Protein AF-A0A482UZI8-F1 (afdb_monomer_lite)

Sequence (312 aa):
MDKLRGTAYSQKIRKISERESELQQIQQEMKDTQDILAKAESELVTLRKQTASAHDSNSSKLKDFERSVESAQHSLQHMKAAYQAVKLERDTIVAEIRSLERERGLVKEQEAIARGGLEKLRREAEGYGEKLAALKATYEEVCVCASIIYHIPYTIHHIPYIIHHIPYTIHHTIQVHAEYMAKQAEYMRKQKEIVSIEQNMERYLKDAQALSLEIRKLNHSLKALEKDMADSQSNLMKMMRSYTWIEREKEFFGVKDTDYDFSSKDIPSAQKRLKDLKTEQDRLTRKINKKVMGELCLGLHIYIHILKPSHI

Structure (mmCIF, N/CA/C/O backbone):
data_AF-A0A482UZI8-F1
#
_entry.id   AF-A0A482UZI8-F1
#
loop_
_atom_site.group_PDB
_atom_site.id
_atom_site.type_symbol
_atom_site.label_atom_id
_atom_site.label_alt_id
_atom_site.label_comp_id
_atom_site.label_asym_id
_atom_site.label_entity_id
_atom_site.label_seq_id
_atom_site.pdbx_PDB_ins_code
_atom_site.Cartn_x
_atom_site.Cartn_y
_atom_site.Cartn_z
_atom_site.occupancy
_atom_site.B_iso_or_equiv
_atom_site.auth_seq_id
_atom_site.auth_comp_id
_atom_site.auth_asym_id
_atom_site.auth_atom_id
_atom_site.pdbx_PDB_model_num
ATOM 1 N N . MET A 1 1 ? -48.464 -8.028 105.461 1.00 48.41 1 MET A N 1
ATOM 2 C CA . MET A 1 1 ? -48.454 -9.062 104.399 1.00 48.41 1 MET A CA 1
ATOM 3 C C . MET A 1 1 ? -47.293 -10.038 104.626 1.00 48.41 1 MET A C 1
ATOM 5 O O . MET A 1 1 ? -46.484 -10.231 103.734 1.00 48.41 1 MET A O 1
ATOM 9 N N . ASP A 1 2 ? -47.180 -10.635 105.824 1.00 51.38 2 ASP A N 1
ATOM 10 C CA . ASP A 1 2 ? -45.938 -11.331 106.237 1.00 51.38 2 ASP A CA 1
ATOM 11 C C . ASP A 1 2 ? -46.164 -12.710 106.900 1.00 51.38 2 ASP A C 1
ATOM 13 O O . ASP A 1 2 ? -45.230 -13.347 107.367 1.00 51.38 2 ASP A O 1
ATOM 17 N N . LYS A 1 3 ? -47.407 -13.225 106.916 1.00 52.44 3 LYS A N 1
ATOM 18 C CA . LYS A 1 3 ? -47.758 -14.524 107.542 1.00 52.44 3 LYS A CA 1
ATOM 19 C C . LYS A 1 3 ? -47.788 -15.729 106.583 1.00 52.44 3 LYS A C 1
ATOM 21 O O . LYS A 1 3 ? -48.223 -16.803 106.974 1.00 52.44 3 LYS A O 1
ATOM 26 N N . LEU A 1 4 ? -47.348 -15.576 105.330 1.00 55.41 4 LEU A N 1
ATOM 27 C CA . LEU A 1 4 ? -47.431 -16.629 104.297 1.00 55.41 4 LEU A CA 1
ATOM 28 C C . LEU A 1 4 ? -46.080 -17.014 103.672 1.00 55.41 4 LEU A C 1
ATOM 30 O O . LEU A 1 4 ? -46.045 -17.881 102.794 1.00 55.41 4 LEU A O 1
ATOM 34 N N . ARG A 1 5 ? -44.971 -16.411 104.125 1.00 53.12 5 ARG A N 1
ATOM 35 C CA . ARG A 1 5 ? -43.614 -16.757 103.674 1.00 53.12 5 ARG A CA 1
ATOM 36 C C . ARG A 1 5 ? -43.273 -18.187 104.112 1.00 53.12 5 ARG A C 1
ATOM 38 O O . ARG A 1 5 ? -43.001 -18.419 105.281 1.00 53.12 5 ARG A O 1
ATOM 45 N N . GLY A 1 6 ? -43.300 -19.132 103.167 1.00 61.44 6 GLY A N 1
ATOM 46 C CA . GLY A 1 6 ? -42.857 -20.521 103.372 1.00 61.44 6 GLY A CA 1
ATOM 47 C C . GLY A 1 6 ? -43.916 -21.606 103.138 1.00 61.44 6 GLY A C 1
ATOM 48 O O . GLY A 1 6 ? -43.603 -22.786 103.253 1.00 61.44 6 GLY A O 1
ATOM 49 N N . THR A 1 7 ? -45.154 -21.247 102.784 1.00 74.25 7 THR A N 1
ATOM 50 C CA . THR A 1 7 ? -46.224 -22.227 102.509 1.00 74.25 7 THR A CA 1
ATOM 51 C C . THR A 1 7 ? -46.120 -22.814 101.093 1.00 74.25 7 THR A C 1
ATOM 53 O O . THR A 1 7 ? -45.660 -22.148 100.163 1.00 74.25 7 THR A O 1
ATOM 56 N N . ALA A 1 8 ? -46.602 -24.047 100.882 1.00 74.94 8 ALA A N 1
ATOM 57 C CA . ALA A 1 8 ? -46.635 -24.690 99.556 1.00 74.94 8 ALA A CA 1
ATOM 58 C C . ALA A 1 8 ? -47.370 -23.842 98.493 1.00 74.94 8 ALA A C 1
ATOM 60 O O . ALA A 1 8 ? -47.051 -23.894 97.306 1.00 74.94 8 ALA A O 1
ATOM 61 N N . TYR A 1 9 ? -48.327 -23.019 98.930 1.00 76.44 9 TYR A N 1
ATOM 62 C CA . TYR A 1 9 ? -49.041 -22.061 98.090 1.00 76.44 9 TYR A CA 1
ATOM 63 C C . TYR A 1 9 ? -48.164 -20.864 97.682 1.00 76.44 9 TYR A C 1
ATOM 65 O O . TYR A 1 9 ? -48.122 -20.519 96.503 1.00 76.44 9 TYR A O 1
ATOM 73 N N . SER A 1 10 ? -47.381 -20.283 98.604 1.00 75.00 10 SER A N 1
ATOM 74 C CA . SER A 1 10 ? -46.459 -19.186 98.262 1.00 75.00 10 SER A CA 1
ATOM 75 C C . SER A 1 10 ? -45.342 -19.641 97.316 1.00 75.00 10 SER A C 1
ATOM 77 O O . SER A 1 10 ? -44.909 -18.870 96.465 1.00 75.00 10 SER A O 1
ATOM 79 N N . GLN A 1 11 ? -44.885 -20.895 97.427 1.00 81.50 11 GLN A N 1
ATOM 80 C CA . GLN A 1 11 ? -43.928 -21.485 96.482 1.00 81.50 11 GLN A CA 1
ATOM 81 C C . GLN A 1 11 ? -44.530 -21.683 95.083 1.00 81.50 11 GLN A C 1
ATOM 83 O O . GLN A 1 11 ? -43.847 -21.431 94.093 1.00 81.50 11 GLN A O 1
ATOM 88 N N . LYS A 1 12 ? -45.802 -22.098 94.982 1.00 85.19 12 LYS A N 1
ATOM 89 C CA . LYS A 1 12 ? -46.510 -22.189 93.693 1.00 85.19 12 LYS A CA 1
ATOM 90 C C . LYS A 1 12 ? -46.681 -20.819 93.040 1.00 85.19 12 LYS A C 1
ATOM 92 O O . LYS A 1 12 ? -46.396 -20.704 91.858 1.00 85.19 12 LYS A O 1
ATOM 97 N N . ILE A 1 13 ? -47.062 -19.789 93.799 1.00 85.00 13 ILE A N 1
ATOM 98 C CA . ILE A 1 13 ? -47.156 -18.409 93.288 1.00 85.00 13 ILE A CA 1
ATOM 99 C C . ILE A 1 13 ? -45.803 -17.925 92.763 1.00 85.00 13 ILE A C 1
ATOM 101 O O . ILE A 1 13 ? -45.742 -17.343 91.687 1.00 85.00 13 ILE A O 1
ATOM 105 N N . ARG A 1 14 ? -44.709 -18.206 93.482 1.00 84.75 14 ARG A N 1
ATOM 106 C CA . ARG A 1 14 ? -43.360 -17.829 93.039 1.00 84.75 14 ARG A CA 1
ATOM 107 C C . ARG A 1 14 ? -42.977 -18.515 91.725 1.00 84.75 14 ARG A C 1
ATOM 109 O O . ARG A 1 14 ? -42.526 -17.840 90.814 1.00 84.75 14 ARG A O 1
ATOM 116 N N . LYS A 1 15 ? -43.252 -19.820 91.602 1.00 88.75 15 LYS A N 1
ATOM 117 C CA . LYS A 1 15 ? -43.044 -20.575 90.355 1.00 88.75 15 LYS A CA 1
ATOM 118 C C . LYS A 1 15 ? -43.920 -20.072 89.207 1.00 88.75 15 LYS A C 1
ATOM 120 O O . LYS A 1 15 ? -43.458 -20.050 88.077 1.00 88.75 15 LYS A O 1
ATOM 125 N N . ILE A 1 16 ? -45.171 -19.694 89.476 1.00 87.31 16 ILE A N 1
ATOM 126 C CA . ILE A 1 16 ? -46.065 -19.107 88.465 1.00 87.31 16 ILE A CA 1
ATOM 127 C C . ILE A 1 16 ? -45.503 -17.763 87.998 1.00 87.31 16 ILE A C 1
ATOM 129 O O . ILE A 1 16 ? -45.357 -17.570 86.802 1.00 87.31 16 ILE A O 1
ATOM 133 N N . SER A 1 17 ? -45.091 -16.894 88.922 1.00 88.00 17 SER A N 1
ATOM 134 C CA . SER A 1 17 ? -44.483 -15.600 88.595 1.00 88.00 17 SER A CA 1
ATOM 135 C C . SER A 1 17 ? -43.164 -15.736 87.821 1.00 88.00 17 SER A C 1
ATOM 137 O O . SER A 1 17 ? -42.938 -14.991 86.872 1.00 88.00 17 SER A O 1
ATOM 139 N N . GLU A 1 18 ? -42.310 -16.703 88.174 1.00 91.12 18 GLU A N 1
ATOM 140 C CA . GLU A 1 18 ? -41.094 -17.029 87.411 1.00 91.12 18 GLU A CA 1
ATOM 141 C C . GLU A 1 18 ? -41.446 -17.487 85.988 1.00 91.12 18 GLU A C 1
ATOM 143 O O . GLU A 1 18 ? -40.883 -16.982 85.020 1.00 91.12 18 GLU A O 1
ATOM 148 N N . ARG A 1 19 ? -42.438 -18.375 85.841 1.00 91.06 19 ARG A N 1
ATOM 149 C CA . ARG A 1 19 ? -42.909 -18.854 84.532 1.00 91.06 19 ARG A CA 1
ATOM 150 C C . ARG A 1 19 ? -43.574 -17.770 83.693 1.00 91.06 19 ARG A C 1
ATOM 152 O O . ARG A 1 19 ? -43.413 -17.783 82.480 1.00 91.06 19 ARG A O 1
ATOM 159 N N . GLU A 1 20 ? -44.302 -16.843 84.307 1.00 90.44 20 GLU A N 1
ATOM 160 C CA . GLU A 1 20 ? -44.877 -15.672 83.636 1.00 90.44 20 GLU A CA 1
ATOM 161 C C . GLU A 1 20 ? -43.779 -14.731 83.131 1.00 90.44 20 GLU A C 1
ATOM 163 O O . GLU A 1 20 ? -43.859 -14.259 81.999 1.00 90.44 20 GLU A O 1
ATOM 168 N N . SER A 1 21 ? -42.724 -14.520 83.924 1.00 90.75 21 SER A N 1
ATOM 169 C CA . SER A 1 21 ? -41.551 -13.749 83.501 1.00 90.75 21 SER A CA 1
ATOM 170 C C . SER A 1 21 ? -40.808 -14.428 82.345 1.00 90.75 21 SER A C 1
ATOM 172 O O . SER A 1 21 ? -40.434 -13.754 81.388 1.00 90.75 21 SER A O 1
ATOM 174 N N . GLU A 1 22 ? -40.622 -15.752 82.398 1.00 94.38 22 GLU A N 1
ATOM 175 C CA . GLU A 1 22 ? -40.044 -16.536 81.293 1.00 94.38 22 GLU A CA 1
ATOM 176 C C . GLU A 1 22 ? -40.905 -16.429 80.022 1.00 94.38 22 GLU A C 1
ATOM 178 O O . GLU A 1 22 ? -40.382 -16.213 78.932 1.00 94.38 22 GLU A O 1
ATOM 183 N N . LEU A 1 23 ? -42.232 -16.532 80.151 1.00 90.69 23 LEU A N 1
ATOM 184 C CA . LEU A 1 23 ? -43.172 -16.395 79.034 1.00 90.69 23 LEU A CA 1
ATOM 185 C C . LEU A 1 23 ? -43.103 -15.009 78.391 1.00 90.69 23 LEU A C 1
ATOM 187 O O . LEU A 1 23 ? -43.100 -14.914 77.166 1.00 90.69 23 LEU A O 1
ATOM 191 N N . GLN A 1 24 ? -43.023 -13.947 79.195 1.00 92.25 24 GLN A N 1
ATOM 192 C CA . GLN A 1 24 ? -42.862 -12.581 78.692 1.00 92.25 24 GLN A CA 1
ATOM 193 C C . GLN A 1 24 ? -41.539 -12.403 77.947 1.00 92.25 24 GLN A C 1
ATOM 195 O O . GLN A 1 24 ? -41.515 -11.781 76.886 1.00 92.25 24 GLN A O 1
ATOM 200 N N . GLN A 1 25 ? -40.455 -12.982 78.463 1.00 93.88 25 GLN A N 1
ATOM 201 C CA . GLN A 1 25 ? -39.156 -12.935 77.802 1.00 93.88 25 GLN A CA 1
ATOM 202 C C . GLN A 1 25 ? -39.187 -13.661 76.450 1.00 93.88 25 GLN A C 1
ATOM 204 O O . GLN A 1 25 ? -38.790 -13.086 75.440 1.00 93.88 25 GLN A O 1
ATOM 209 N N . ILE A 1 26 ? -39.754 -14.870 76.401 1.00 93.06 26 ILE A N 1
ATOM 210 C CA . ILE A 1 26 ? -39.919 -15.635 75.155 1.00 93.06 26 ILE A CA 1
ATOM 211 C C . ILE A 1 26 ? -40.817 -14.887 74.158 1.00 93.06 26 ILE A C 1
ATOM 213 O O . ILE A 1 26 ? -40.549 -14.888 72.958 1.00 93.06 26 ILE A O 1
ATOM 217 N N . GLN A 1 27 ? -41.883 -14.229 74.623 1.00 93.25 27 GLN A N 1
ATOM 218 C CA . GLN A 1 27 ? -42.748 -13.417 73.761 1.00 93.25 27 GLN A CA 1
ATOM 219 C C . GLN A 1 27 ? -42.015 -12.209 73.174 1.00 93.25 27 GLN A C 1
ATOM 221 O O . GLN A 1 27 ? -42.219 -11.893 72.001 1.00 93.25 27 GLN A O 1
ATOM 226 N N . GLN A 1 28 ? -41.159 -11.554 73.960 1.00 92.75 28 GLN A N 1
ATOM 227 C CA . GLN A 1 28 ? -40.344 -10.446 73.476 1.00 92.75 28 GLN A CA 1
ATOM 228 C C . GLN A 1 28 ? -39.311 -10.927 72.449 1.00 92.75 28 GLN A C 1
ATOM 230 O O . GLN A 1 28 ? -39.234 -10.364 71.362 1.00 92.75 28 GLN A O 1
ATOM 235 N N . GLU A 1 29 ? -38.602 -12.022 72.731 1.00 94.25 29 GLU A N 1
ATOM 236 C CA . GLU A 1 29 ? -37.641 -12.631 71.799 1.00 94.25 29 GLU A CA 1
ATOM 237 C C . GLU A 1 29 ? -38.313 -13.087 70.489 1.00 94.25 29 GLU A C 1
ATOM 239 O O . GLU A 1 29 ? -37.773 -12.902 69.396 1.00 94.25 29 GLU A O 1
ATOM 244 N N . MET A 1 30 ? -39.529 -13.639 70.561 1.00 92.94 30 MET A N 1
ATOM 245 C CA . MET A 1 30 ? -40.319 -14.006 69.380 1.00 92.94 30 MET A CA 1
ATOM 246 C C . MET A 1 30 ? -40.699 -12.780 68.537 1.00 92.94 30 MET A C 1
ATOM 248 O O . MET A 1 30 ? -40.687 -12.844 67.308 1.00 92.94 30 MET A O 1
ATOM 252 N N . LYS A 1 31 ? -41.025 -11.655 69.180 1.00 95.25 31 LYS A N 1
ATOM 253 C CA . LYS A 1 31 ? -41.334 -10.407 68.479 1.00 95.25 31 LYS A CA 1
ATOM 254 C C . LYS A 1 31 ? -40.089 -9.827 67.806 1.00 95.25 31 LYS A C 1
ATOM 256 O O . LYS A 1 31 ? -40.134 -9.508 66.622 1.00 95.25 31 LYS A O 1
ATOM 261 N N . ASP A 1 32 ? -38.970 -9.779 68.524 1.00 93.94 32 ASP A N 1
ATOM 262 C CA . ASP A 1 32 ? -37.701 -9.274 67.995 1.00 93.94 32 ASP A CA 1
ATOM 263 C C . ASP A 1 32 ? -37.229 -10.120 66.797 1.00 93.94 32 ASP A C 1
ATOM 265 O O . ASP A 1 32 ? -36.776 -9.590 65.782 1.00 93.94 32 ASP A O 1
ATOM 269 N N . THR A 1 33 ? -37.393 -11.446 66.864 1.00 92.81 33 THR A N 1
ATOM 270 C CA . THR A 1 33 ? -37.073 -12.349 65.744 1.00 92.81 33 THR A CA 1
ATOM 271 C C . THR A 1 33 ? -38.019 -12.192 64.552 1.00 92.81 33 THR A C 1
ATOM 273 O O . THR A 1 33 ? -37.549 -12.250 63.415 1.00 92.81 33 THR A O 1
ATOM 276 N N . GLN A 1 34 ? -39.315 -11.941 64.767 1.00 95.38 34 GLN A N 1
ATOM 277 C CA . GLN A 1 34 ? -40.255 -11.609 63.686 1.00 95.38 34 GLN A CA 1
ATOM 278 C C . GLN A 1 34 ? -39.899 -10.292 62.992 1.00 95.38 34 GLN A C 1
ATOM 280 O O . GLN A 1 34 ? -39.916 -10.232 61.762 1.00 95.38 34 GLN A O 1
ATOM 285 N N . ASP A 1 35 ? -39.526 -9.264 63.755 1.00 94.12 35 ASP A N 1
ATOM 286 C CA . ASP A 1 35 ? -39.121 -7.969 63.203 1.00 94.12 35 ASP A CA 1
ATOM 287 C C . ASP A 1 35 ? -37.830 -8.099 62.370 1.00 94.12 35 ASP A C 1
ATOM 289 O O . ASP A 1 35 ? -37.721 -7.532 61.276 1.00 94.12 35 ASP A O 1
ATOM 293 N N . ILE A 1 36 ? -36.867 -8.910 62.830 1.00 95.19 36 ILE A N 1
ATOM 294 C CA . ILE A 1 36 ? -35.653 -9.240 62.065 1.00 95.19 36 ILE A CA 1
ATOM 295 C C . ILE A 1 36 ? -36.000 -10.005 60.781 1.00 95.19 36 ILE A C 1
ATOM 297 O O . ILE A 1 36 ? -35.464 -9.678 59.719 1.00 95.19 36 ILE A O 1
ATOM 301 N N . LEU A 1 37 ? -36.893 -10.998 60.854 1.00 93.88 37 LEU A N 1
ATOM 302 C CA . LEU A 1 37 ? -37.316 -11.783 59.692 1.00 93.88 37 LEU A CA 1
ATOM 303 C C . LEU A 1 37 ? -37.978 -10.889 58.636 1.00 93.88 37 LEU A C 1
ATOM 305 O O . LEU A 1 37 ? -37.585 -10.930 57.473 1.00 93.88 37 LEU A O 1
ATOM 309 N N . ALA A 1 38 ? -38.910 -10.024 59.043 1.00 95.25 38 ALA A N 1
ATOM 310 C CA . ALA A 1 38 ? -39.589 -9.090 58.147 1.00 95.25 38 ALA A CA 1
ATOM 311 C C . ALA A 1 38 ? -38.599 -8.131 57.465 1.00 95.25 38 ALA A C 1
ATOM 313 O O . ALA A 1 38 ? -38.707 -7.843 56.267 1.00 95.25 38 ALA A O 1
ATOM 314 N N . LYS A 1 39 ? -37.585 -7.667 58.206 1.00 95.69 39 LYS A N 1
ATOM 315 C CA . LYS A 1 39 ? -36.518 -6.838 57.644 1.00 95.69 39 LYS A CA 1
ATOM 316 C C . LYS A 1 39 ? -35.697 -7.611 56.607 1.00 95.69 39 LYS A C 1
ATOM 318 O O . LYS A 1 39 ? -35.520 -7.112 55.495 1.00 95.69 39 LYS A O 1
ATOM 323 N N . ALA A 1 40 ? -35.274 -8.833 56.925 1.00 94.81 40 ALA A N 1
ATOM 324 C CA . ALA A 1 40 ? -34.531 -9.696 56.007 1.00 94.81 40 ALA A CA 1
ATOM 325 C C . ALA A 1 40 ? -35.332 -10.034 54.735 1.00 94.81 40 ALA A C 1
ATOM 327 O O . ALA A 1 40 ? -34.785 -10.018 53.633 1.00 94.81 40 ALA A O 1
ATOM 328 N N . GLU A 1 41 ? -36.639 -10.277 54.853 1.00 95.25 41 GLU A N 1
ATOM 329 C CA . GLU A 1 41 ? -37.530 -10.496 53.708 1.00 95.25 41 GLU A CA 1
ATOM 330 C C . GLU A 1 41 ? -37.607 -9.261 52.803 1.00 95.25 41 GLU A C 1
ATOM 332 O O . GLU A 1 41 ? -37.506 -9.377 51.578 1.00 95.25 41 GLU A O 1
ATOM 337 N N . SER A 1 42 ? -37.712 -8.065 53.388 1.00 93.88 42 SER A N 1
ATOM 338 C CA . SER A 1 42 ? -37.708 -6.816 52.620 1.00 93.88 42 SER A CA 1
ATOM 339 C C . SER A 1 42 ? -36.384 -6.593 51.871 1.00 93.88 42 SER A C 1
ATOM 341 O O . SER A 1 42 ? -36.382 -6.203 50.698 1.00 93.88 42 SER A O 1
ATOM 343 N N . GLU A 1 43 ? -35.252 -6.916 52.501 1.00 96.62 43 GLU A N 1
ATOM 344 C CA . GLU A 1 43 ? -33.921 -6.841 51.891 1.00 96.62 43 GLU A CA 1
ATOM 345 C C . GLU A 1 43 ? -33.769 -7.866 50.756 1.00 96.62 43 GLU A C 1
ATOM 347 O O . GLU A 1 43 ? -33.274 -7.533 49.680 1.00 96.62 43 GLU A O 1
ATOM 352 N N . LEU A 1 44 ? -34.287 -9.086 50.920 1.00 94.69 44 LEU A N 1
ATOM 353 C CA . LEU A 1 44 ? -34.299 -10.093 49.855 1.00 94.69 44 LEU A CA 1
ATOM 354 C C . LEU A 1 44 ? -35.105 -9.645 48.631 1.00 94.69 44 LEU A C 1
ATOM 356 O O . LEU A 1 44 ? -34.686 -9.884 47.496 1.00 94.69 44 LEU A O 1
ATOM 360 N N . VAL A 1 45 ? -36.247 -8.984 48.832 1.00 96.50 45 VAL A N 1
ATOM 361 C CA . VAL A 1 45 ? -37.062 -8.454 47.728 1.00 96.50 45 VAL A CA 1
ATOM 362 C C . VAL A 1 45 ? -36.313 -7.358 46.971 1.00 96.50 45 VAL A C 1
ATOM 364 O O . VAL A 1 45 ? -36.302 -7.363 45.735 1.00 96.50 45 VAL A O 1
ATOM 367 N N . THR A 1 46 ? -35.652 -6.437 47.678 1.00 94.81 46 THR A N 1
ATOM 368 C CA . THR A 1 46 ? -34.887 -5.365 47.021 1.00 94.81 46 THR A CA 1
ATOM 369 C C . THR A 1 46 ? -33.681 -5.918 46.266 1.00 94.81 46 THR A C 1
ATOM 371 O O . THR A 1 46 ? -33.491 -5.568 45.098 1.00 94.81 46 THR A O 1
ATOM 374 N N . LEU A 1 47 ? -32.937 -6.855 46.863 1.00 95.00 47 LEU A N 1
ATOM 375 C CA . LEU A 1 47 ? -31.810 -7.530 46.218 1.00 95.00 47 LEU A CA 1
ATOM 376 C C . LEU A 1 47 ? -32.239 -8.305 44.970 1.00 95.00 47 LEU A C 1
ATOM 378 O O . LEU A 1 47 ? -31.569 -8.203 43.941 1.00 95.00 47 LEU A O 1
ATOM 382 N N . ARG A 1 48 ? -33.372 -9.022 45.012 1.00 95.69 48 ARG A N 1
ATOM 383 C CA . ARG A 1 48 ? -33.939 -9.718 43.838 1.00 95.69 48 ARG A CA 1
ATOM 384 C C . ARG A 1 48 ? -34.273 -8.757 42.705 1.00 95.69 48 ARG A C 1
ATOM 386 O O . ARG A 1 48 ? -33.963 -9.031 41.549 1.00 95.69 48 ARG A O 1
ATOM 393 N N . LYS A 1 49 ? -34.879 -7.611 43.023 1.00 95.19 49 LYS A N 1
ATOM 394 C CA . LYS A 1 49 ? -35.203 -6.593 42.017 1.00 95.19 49 LYS A CA 1
ATOM 395 C C . LYS A 1 49 ? -33.937 -6.003 41.392 1.00 95.19 49 LYS A C 1
ATOM 397 O O . LYS A 1 49 ? -33.875 -5.847 40.175 1.00 95.19 49 LYS A O 1
ATOM 402 N N . GLN A 1 50 ? -32.919 -5.723 42.207 1.00 95.12 50 GLN A N 1
ATOM 403 C CA . GLN A 1 50 ? -31.625 -5.239 41.724 1.00 95.12 50 GLN A CA 1
ATOM 404 C C . GLN A 1 50 ? -30.945 -6.264 40.809 1.00 95.12 50 GLN A C 1
ATOM 406 O O . GLN A 1 50 ? -30.523 -5.901 39.712 1.00 95.12 50 GLN A O 1
ATOM 411 N N . THR A 1 51 ? -30.906 -7.542 41.199 1.00 94.00 51 THR A N 1
ATOM 412 C CA . THR A 1 51 ? -30.313 -8.609 40.371 1.00 94.00 51 THR A CA 1
ATOM 413 C C . THR A 1 51 ? -31.056 -8.808 39.055 1.00 94.00 51 THR A C 1
ATOM 415 O O . THR A 1 51 ? -30.398 -8.924 38.026 1.00 94.00 51 THR A O 1
ATOM 418 N N . ALA A 1 52 ? -32.393 -8.774 39.052 1.00 94.94 52 ALA A N 1
ATOM 419 C CA . ALA A 1 52 ? -33.178 -8.837 37.818 1.00 94.94 52 ALA A CA 1
ATOM 420 C C . ALA A 1 52 ? -32.861 -7.657 36.885 1.00 94.94 52 ALA A C 1
ATOM 422 O O . ALA A 1 52 ? -32.518 -7.860 35.724 1.00 94.94 52 ALA A O 1
ATOM 423 N N . SER A 1 53 ? -32.857 -6.426 37.411 1.00 92.88 53 SER A N 1
ATOM 424 C CA . SER A 1 53 ? -32.541 -5.243 36.598 1.00 92.88 53 SER A CA 1
ATOM 425 C C . SER A 1 53 ? -31.105 -5.250 36.054 1.00 92.88 53 SER A C 1
ATOM 427 O O . SER A 1 53 ? -30.864 -4.851 34.914 1.00 92.88 53 SER A O 1
ATOM 429 N N . ALA A 1 54 ? -30.145 -5.745 36.843 1.00 93.94 54 ALA A N 1
ATOM 430 C CA . ALA A 1 54 ? -28.765 -5.916 36.407 1.00 93.94 54 ALA A CA 1
ATOM 431 C C . ALA A 1 54 ? -28.647 -7.003 35.329 1.00 93.94 54 ALA A C 1
ATOM 433 O O . ALA A 1 54 ? -27.881 -6.836 34.382 1.00 93.94 54 ALA A O 1
ATOM 434 N N . HIS A 1 55 ? -29.416 -8.091 35.443 1.00 95.06 55 HIS A N 1
ATOM 435 C CA . HIS A 1 55 ? -29.458 -9.151 34.440 1.00 95.06 55 HIS A CA 1
ATOM 436 C C . HIS A 1 55 ? -29.987 -8.637 33.098 1.00 95.06 55 HIS A C 1
ATOM 438 O O . HIS A 1 55 ? -29.331 -8.842 32.079 1.00 95.06 55 HIS A O 1
ATOM 444 N N . ASP A 1 56 ? -31.098 -7.897 33.101 1.00 93.69 56 ASP A N 1
ATOM 445 C CA . ASP A 1 56 ? -31.682 -7.328 31.883 1.00 93.69 56 ASP A CA 1
ATOM 446 C C . ASP A 1 56 ? -30.731 -6.323 31.218 1.00 93.69 56 ASP A C 1
ATOM 448 O O . ASP A 1 56 ? -30.503 -6.383 30.008 1.00 93.69 56 ASP A O 1
ATOM 452 N N . SER A 1 57 ? -30.101 -5.447 32.013 1.00 94.38 57 SER A N 1
ATOM 453 C CA . SER A 1 57 ? -29.108 -4.486 31.512 1.00 94.38 57 SER A CA 1
ATOM 454 C C . SER A 1 57 ? -27.870 -5.174 30.930 1.00 94.38 57 SER A C 1
ATOM 456 O O . SER A 1 57 ? -27.335 -4.739 29.911 1.00 94.38 57 SER A O 1
ATOM 458 N N . ASN A 1 58 ? -27.401 -6.254 31.552 1.00 94.19 58 ASN A N 1
ATOM 459 C CA . ASN A 1 58 ? -26.270 -7.014 31.029 1.00 94.19 58 ASN A CA 1
ATOM 460 C C . ASN A 1 58 ? -26.654 -7.800 29.770 1.00 94.19 58 ASN A C 1
ATOM 462 O O . ASN A 1 58 ? -25.854 -7.867 28.843 1.00 94.19 58 ASN A O 1
ATOM 466 N N . SER A 1 59 ? -27.873 -8.346 29.702 1.00 94.44 59 SER A N 1
ATOM 467 C CA . SER A 1 59 ? -28.385 -9.052 28.522 1.00 94.44 59 SER A CA 1
ATOM 468 C C . SER A 1 59 ? -28.489 -8.130 27.306 1.00 94.44 59 SER A C 1
ATOM 470 O O . SER A 1 59 ? -28.096 -8.521 26.207 1.00 94.44 59 SER A O 1
ATOM 472 N N . SER A 1 60 ? -28.961 -6.891 27.489 1.00 93.56 60 SER A N 1
ATOM 473 C CA . SER A 1 60 ? -29.016 -5.917 26.394 1.00 93.56 60 SER A CA 1
ATOM 474 C C . SER A 1 60 ? -27.616 -5.537 25.912 1.00 93.56 60 SER A C 1
ATOM 476 O O . SER A 1 60 ? -27.346 -5.619 24.717 1.00 93.56 60 SER A O 1
ATOM 478 N N . LYS A 1 61 ? -26.696 -5.231 26.839 1.00 96.12 61 LYS A N 1
ATOM 479 C CA . LYS A 1 61 ? -25.298 -4.917 26.505 1.00 96.12 61 LYS A CA 1
ATOM 480 C C . LYS A 1 61 ? -24.618 -6.066 25.766 1.00 96.12 61 LYS A C 1
ATOM 482 O O . LYS A 1 61 ? -23.900 -5.820 24.807 1.00 96.12 61 LYS A O 1
ATOM 487 N N . LEU A 1 62 ? -24.858 -7.312 26.183 1.00 94.00 62 LEU A N 1
ATOM 488 C CA . LEU A 1 62 ? -24.300 -8.493 25.523 1.00 94.00 62 LEU A CA 1
ATOM 489 C C . LEU A 1 62 ? -24.744 -8.572 24.057 1.00 94.00 62 LEU A C 1
ATOM 491 O O . LEU A 1 62 ? -23.905 -8.763 23.186 1.00 94.00 62 LEU A O 1
ATOM 495 N N . LYS A 1 63 ? -26.033 -8.347 23.774 1.00 96.31 63 LYS A N 1
ATOM 496 C CA . LYS A 1 63 ? -26.561 -8.349 22.399 1.00 96.31 63 LYS A CA 1
ATOM 497 C C . LYS A 1 63 ? -25.979 -7.229 21.542 1.00 96.31 63 LYS A C 1
ATOM 499 O O . LYS A 1 63 ? -25.723 -7.430 20.357 1.00 96.31 63 LYS A O 1
ATOM 504 N N . ASP A 1 64 ? -25.775 -6.050 22.122 1.00 94.50 64 ASP A N 1
ATOM 505 C CA . ASP A 1 64 ? -25.152 -4.932 21.412 1.00 94.50 64 ASP A CA 1
ATOM 506 C C . ASP A 1 64 ? -23.677 -5.231 21.099 1.00 94.50 64 ASP A C 1
ATOM 508 O O . ASP A 1 64 ? -23.223 -4.997 19.976 1.00 94.50 64 ASP A O 1
ATOM 512 N N . PHE A 1 65 ? -22.953 -5.845 22.044 1.00 94.44 65 PHE A N 1
ATOM 513 C CA . PHE A 1 65 ? -21.599 -6.352 21.813 1.00 94.44 65 PHE A CA 1
ATOM 514 C C . PHE A 1 65 ? -21.559 -7.426 20.724 1.00 94.44 65 PHE A C 1
ATOM 516 O O . PHE A 1 65 ? -20.715 -7.341 19.835 1.00 94.44 65 PHE A O 1
ATOM 523 N N . GLU A 1 66 ? -22.474 -8.397 20.743 1.00 95.81 66 GLU A N 1
ATOM 524 C CA . GLU A 1 66 ? -22.572 -9.446 19.718 1.00 95.81 66 GLU A CA 1
ATOM 525 C C . GLU A 1 66 ? -22.756 -8.843 18.317 1.00 95.81 66 GLU A C 1
ATOM 527 O O . GLU A 1 66 ? -21.991 -9.160 17.406 1.00 95.81 66 GLU A O 1
ATOM 532 N N . ARG A 1 67 ? -23.682 -7.888 18.156 1.00 97.06 67 ARG A N 1
ATOM 533 C CA . ARG A 1 67 ? -23.893 -7.183 16.876 1.00 97.06 67 ARG A CA 1
ATOM 534 C C . ARG A 1 67 ? -22.666 -6.392 16.427 1.00 97.06 67 ARG A C 1
ATOM 536 O O . ARG A 1 67 ? -22.342 -6.365 15.239 1.00 97.06 67 ARG A O 1
ATOM 543 N N . SER A 1 68 ? -21.984 -5.732 17.363 1.00 95.00 68 SER A N 1
ATOM 544 C CA . SER A 1 68 ? -20.754 -4.987 17.075 1.00 95.00 68 SER A CA 1
ATOM 545 C C . SER A 1 68 ? -19.637 -5.921 16.592 1.00 95.00 68 SER A C 1
ATOM 547 O O . SER A 1 68 ? -18.973 -5.639 15.590 1.00 95.00 68 SER A O 1
ATOM 549 N N . VAL A 1 69 ? -19.486 -7.082 17.237 1.00 94.06 69 VAL A N 1
ATOM 550 C CA . VAL A 1 69 ? -18.524 -8.123 16.848 1.00 94.06 69 VAL A CA 1
ATOM 551 C C . VAL A 1 69 ? -18.841 -8.689 15.463 1.00 94.06 69 VAL A C 1
ATOM 553 O O . VAL A 1 69 ? -17.928 -8.804 14.644 1.00 94.06 69 VAL A O 1
ATOM 556 N N . GLU A 1 70 ? -20.107 -8.983 15.160 1.00 96.31 70 GLU A N 1
ATOM 557 C CA . GLU A 1 70 ? -20.528 -9.463 13.834 1.00 96.31 70 GLU A CA 1
ATOM 558 C C . GLU A 1 70 ? -20.226 -8.437 12.731 1.00 96.31 70 GLU A C 1
ATOM 560 O O . GLU A 1 70 ? -19.660 -8.774 11.686 1.00 96.31 70 GLU A O 1
ATOM 565 N N . SER A 1 71 ? -20.532 -7.160 12.975 1.00 92.62 71 SER A N 1
ATOM 566 C CA . SER A 1 71 ? -20.227 -6.070 12.040 1.00 92.62 71 SER A CA 1
ATOM 567 C C . SER A 1 71 ? -18.718 -5.916 11.800 1.00 92.62 71 SER A C 1
ATOM 569 O O . SER A 1 71 ? -18.257 -5.793 10.656 1.00 92.62 71 SER A O 1
ATOM 571 N N . ALA A 1 72 ? -17.915 -5.994 12.866 1.00 89.31 72 ALA A N 1
ATOM 572 C CA . ALA A 1 72 ? -16.459 -5.966 12.773 1.00 89.31 72 ALA A CA 1
ATOM 573 C C . ALA A 1 72 ? -15.907 -7.186 12.013 1.00 89.31 72 ALA A C 1
ATOM 575 O O . ALA A 1 72 ? -14.990 -7.040 11.201 1.00 89.31 72 ALA A O 1
ATOM 576 N N . GLN A 1 73 ? -16.484 -8.376 12.211 1.00 92.31 73 GLN A N 1
ATOM 577 C CA . GLN A 1 73 ? -16.129 -9.583 11.460 1.00 92.31 73 GLN A CA 1
ATOM 578 C C . GLN A 1 73 ? -16.428 -9.444 9.967 1.00 92.31 73 GLN A C 1
ATOM 580 O O . GLN A 1 73 ? -15.561 -9.757 9.147 1.00 92.31 73 GLN A O 1
ATOM 585 N N . HIS A 1 74 ? -17.604 -8.936 9.595 1.00 93.62 74 HIS A N 1
ATOM 586 C CA . HIS A 1 74 ? -17.933 -8.667 8.194 1.00 93.62 74 HIS A CA 1
ATOM 587 C C . HIS A 1 74 ? -16.978 -7.642 7.571 1.00 93.62 74 HIS A C 1
ATOM 589 O O . HIS A 1 74 ? -16.464 -7.857 6.469 1.00 93.62 74 HIS A O 1
ATOM 595 N N . SER A 1 75 ? -16.661 -6.571 8.300 1.00 89.81 75 SER A N 1
ATOM 596 C CA . SER A 1 75 ? -15.696 -5.555 7.861 1.00 89.81 75 SER A CA 1
ATOM 597 C C . SER A 1 75 ? -14.294 -6.144 7.659 1.00 89.81 75 SER A C 1
ATOM 599 O O . SER A 1 75 ? -13.629 -5.856 6.661 1.00 89.81 75 SER A O 1
ATOM 601 N N . LEU A 1 76 ? -13.851 -7.026 8.562 1.00 88.56 76 LEU A N 1
ATOM 602 C CA . LEU A 1 76 ? -12.579 -7.740 8.448 1.00 88.56 76 LEU A CA 1
ATOM 603 C C . LEU A 1 76 ? -12.552 -8.675 7.231 1.00 88.56 76 LEU A C 1
ATOM 605 O O . LEU A 1 76 ? -11.548 -8.721 6.520 1.00 88.56 76 LEU A O 1
ATOM 609 N N . GLN A 1 77 ? -13.639 -9.404 6.966 1.00 89.62 77 GLN A N 1
ATOM 610 C CA . GLN A 1 77 ? -13.748 -10.256 5.779 1.00 89.62 77 GLN A CA 1
ATOM 611 C C . GLN A 1 77 ? -13.667 -9.437 4.487 1.00 89.62 77 GLN A C 1
ATOM 613 O O . GLN A 1 77 ? -12.914 -9.803 3.582 1.00 89.62 77 GLN A O 1
ATOM 618 N N . HIS A 1 78 ? -14.368 -8.303 4.429 1.00 89.06 78 HIS A N 1
ATOM 619 C CA . HIS A 1 78 ? -14.313 -7.390 3.291 1.00 89.06 78 HIS A CA 1
ATOM 620 C C . HIS A 1 78 ? -12.895 -6.838 3.074 1.00 89.06 78 HIS A C 1
ATOM 622 O O . HIS A 1 78 ? -12.364 -6.902 1.965 1.00 89.06 78 HIS A O 1
ATOM 628 N N . MET A 1 79 ? -12.227 -6.379 4.140 1.00 82.38 79 MET A N 1
ATOM 629 C CA . MET A 1 79 ? -10.833 -5.922 4.062 1.00 82.38 79 MET A CA 1
ATOM 630 C C . MET A 1 79 ? -9.875 -7.031 3.613 1.00 82.38 79 MET A C 1
ATOM 632 O O . MET A 1 79 ? -8.972 -6.779 2.817 1.00 82.38 79 MET A O 1
ATOM 636 N N . LYS A 1 80 ? -10.071 -8.271 4.075 1.00 88.25 80 LYS A N 1
ATOM 637 C CA . LYS A 1 80 ? -9.250 -9.414 3.659 1.00 88.25 80 LYS A CA 1
ATOM 638 C C . LYS A 1 80 ? -9.412 -9.709 2.167 1.00 88.25 80 LYS A C 1
ATOM 640 O O . LYS A 1 80 ? -8.414 -9.984 1.506 1.00 88.25 80 LYS A O 1
ATOM 645 N N . ALA A 1 81 ? -10.632 -9.631 1.635 1.00 88.56 81 ALA A N 1
ATOM 646 C CA . ALA A 1 81 ? -10.888 -9.796 0.206 1.00 88.56 81 ALA A CA 1
ATOM 647 C C . ALA A 1 81 ? -10.227 -8.678 -0.620 1.00 88.56 81 ALA A C 1
ATOM 649 O O . ALA A 1 81 ? -9.504 -8.973 -1.571 1.00 88.56 81 ALA A O 1
ATOM 650 N N . ALA A 1 82 ? -10.384 -7.418 -0.200 1.00 85.38 82 ALA A N 1
ATOM 651 C CA . ALA A 1 82 ? -9.744 -6.272 -0.848 1.00 85.38 82 ALA A CA 1
ATOM 652 C C . ALA A 1 82 ? -8.209 -6.394 -0.857 1.00 85.38 82 ALA A C 1
ATOM 654 O O . ALA A 1 82 ? -7.570 -6.174 -1.883 1.00 85.38 82 ALA A O 1
ATOM 655 N N . TYR A 1 83 ? -7.609 -6.829 0.257 1.00 85.44 83 TYR A N 1
ATOM 656 C CA . TYR A 1 83 ? -6.171 -7.092 0.332 1.00 85.44 83 TYR A CA 1
ATOM 657 C C . TYR A 1 83 ? -5.714 -8.156 -0.677 1.00 85.44 83 TYR A C 1
ATOM 659 O O . TYR A 1 83 ? -4.683 -7.978 -1.325 1.00 85.44 83 TYR A O 1
ATOM 667 N N . GLN A 1 84 ? -6.460 -9.257 -0.832 1.00 86.44 84 GLN A N 1
ATOM 668 C CA . GLN A 1 84 ? -6.103 -10.296 -1.806 1.00 86.44 84 GLN A CA 1
ATOM 669 C C . GLN A 1 84 ? -6.210 -9.793 -3.250 1.00 86.44 84 GLN A C 1
ATOM 671 O O . GLN A 1 84 ? -5.349 -10.133 -4.059 1.00 86.44 84 GLN A O 1
ATOM 676 N N . ALA A 1 85 ? -7.203 -8.953 -3.562 1.00 83.19 85 ALA A N 1
ATOM 677 C CA . ALA A 1 85 ? -7.336 -8.335 -4.881 1.00 83.19 85 ALA A CA 1
ATOM 678 C C . ALA A 1 85 ? -6.125 -7.443 -5.208 1.00 83.19 85 ALA A C 1
ATOM 680 O O . ALA A 1 85 ? -5.447 -7.665 -6.209 1.00 83.19 85 ALA A O 1
ATOM 681 N N . VAL A 1 86 ? -5.767 -6.527 -4.300 1.00 79.38 86 VAL A N 1
ATOM 682 C CA . VAL A 1 86 ? -4.596 -5.645 -4.467 1.00 79.38 86 VAL A CA 1
ATOM 683 C C . VAL A 1 86 ? -3.292 -6.445 -4.555 1.00 79.38 86 VAL A C 1
ATOM 685 O O . VAL A 1 86 ? -2.388 -6.109 -5.320 1.00 79.38 86 VAL A O 1
ATOM 688 N N . LYS A 1 87 ? -3.170 -7.536 -3.790 1.00 83.56 87 LYS A N 1
ATOM 689 C CA . LYS A 1 87 ? -2.005 -8.426 -3.857 1.00 83.56 87 LYS A CA 1
ATOM 690 C C . LYS A 1 87 ? -1.859 -9.064 -5.244 1.00 83.56 87 LYS A C 1
ATOM 692 O O . LYS A 1 87 ? -0.743 -9.125 -5.754 1.00 83.56 87 LYS A O 1
ATOM 697 N N . LEU A 1 88 ? -2.962 -9.510 -5.846 1.00 85.88 88 LEU A N 1
ATOM 698 C CA . LEU A 1 88 ? -2.966 -10.098 -7.186 1.00 85.88 88 LEU A CA 1
ATOM 699 C C . LEU A 1 88 ? -2.595 -9.064 -8.262 1.00 85.88 88 LEU A C 1
ATOM 701 O O . LEU A 1 88 ? -1.789 -9.358 -9.146 1.00 85.88 88 LEU A O 1
ATOM 705 N N . GLU A 1 89 ? -3.126 -7.844 -8.160 1.00 80.75 89 GLU A N 1
ATOM 706 C CA . GLU A 1 89 ? -2.768 -6.733 -9.054 1.00 80.75 89 GLU A CA 1
ATOM 707 C C . GLU A 1 89 ? -1.272 -6.413 -8.974 1.00 80.75 89 GLU A C 1
ATOM 709 O O . GLU A 1 89 ? -0.592 -6.346 -9.999 1.00 80.75 89 GLU A O 1
ATOM 714 N N . ARG A 1 90 ? -0.721 -6.314 -7.757 1.00 80.50 90 ARG A N 1
ATOM 715 C CA . ARG A 1 90 ? 0.720 -6.127 -7.540 1.00 80.50 90 ARG A CA 1
ATOM 716 C C . ARG A 1 90 ? 1.538 -7.232 -8.208 1.00 80.50 90 ARG A C 1
ATOM 718 O O . ARG A 1 90 ? 2.530 -6.935 -8.868 1.00 80.50 90 ARG A O 1
ATOM 725 N N . ASP A 1 91 ? 1.156 -8.493 -8.022 1.00 77.38 91 ASP A N 1
ATOM 726 C CA . ASP A 1 91 ? 1.898 -9.628 -8.582 1.00 77.38 91 ASP A CA 1
ATOM 727 C C . ASP A 1 91 ? 1.8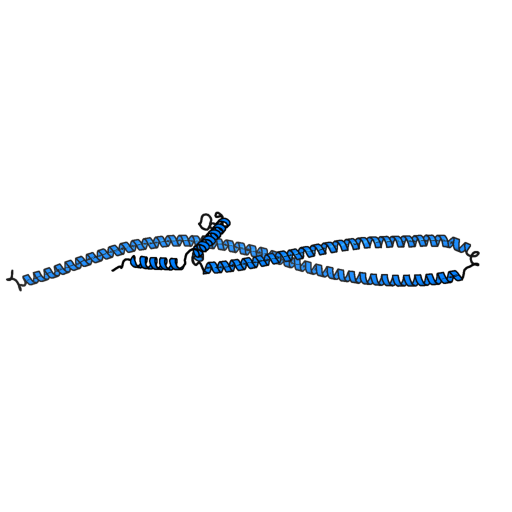62 -9.620 -10.122 1.00 77.38 91 ASP A C 1
ATOM 729 O O . ASP A 1 91 ? 2.865 -9.938 -10.766 1.00 77.38 91 ASP A O 1
ATOM 733 N N . THR A 1 92 ? 0.754 -9.156 -10.707 1.00 82.56 92 THR A N 1
ATOM 734 C CA . THR A 1 92 ? 0.605 -8.946 -12.157 1.00 82.56 92 THR A CA 1
ATOM 735 C C . THR A 1 92 ? 1.543 -7.847 -12.663 1.00 82.56 92 THR A C 1
ATOM 737 O O . THR A 1 92 ? 2.315 -8.082 -13.593 1.00 82.56 92 THR A O 1
ATOM 740 N N . ILE A 1 93 ? 1.566 -6.686 -1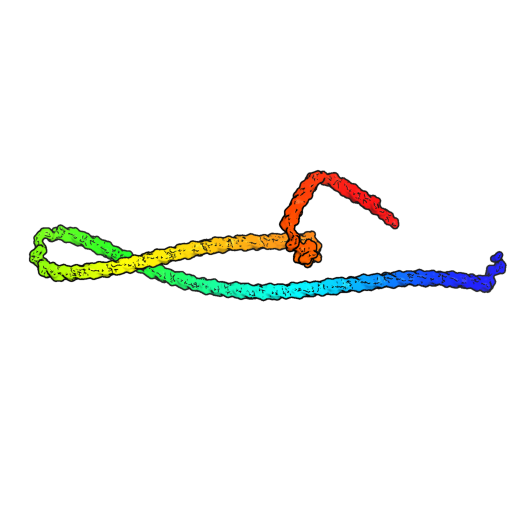2.000 1.00 78.12 93 ILE A N 1
ATOM 741 C CA . ILE A 1 93 ? 2.462 -5.568 -12.350 1.00 78.12 93 ILE A CA 1
ATOM 742 C C . ILE A 1 93 ? 3.934 -5.990 -12.236 1.00 78.12 93 ILE A C 1
ATOM 744 O O . ILE A 1 93 ? 4.754 -5.670 -13.094 1.00 78.12 93 ILE A O 1
ATOM 748 N N . VAL A 1 94 ? 4.295 -6.750 -11.198 1.00 78.00 94 VAL A N 1
ATOM 749 C CA . VAL A 1 94 ? 5.665 -7.267 -11.032 1.00 78.00 94 VAL A CA 1
ATOM 750 C C . VAL A 1 94 ? 6.054 -8.200 -12.182 1.00 78.00 94 VAL A C 1
ATOM 752 O O . VAL A 1 94 ? 7.201 -8.166 -12.636 1.00 78.00 94 VAL A O 1
ATOM 755 N N . ALA A 1 95 ? 5.130 -9.032 -12.671 1.00 79.25 95 ALA A N 1
ATOM 756 C CA . ALA A 1 95 ? 5.380 -9.884 -13.830 1.00 79.25 95 ALA A CA 1
ATOM 757 C C . ALA A 1 95 ? 5.583 -9.063 -15.116 1.00 79.25 95 ALA A C 1
ATOM 759 O O . ALA A 1 95 ? 6.488 -9.371 -15.896 1.00 79.25 95 ALA A O 1
ATOM 760 N N . GLU A 1 96 ? 4.803 -7.997 -15.302 1.00 82.94 96 GLU A N 1
ATOM 761 C CA . GLU A 1 96 ? 4.927 -7.079 -16.436 1.00 82.94 96 GLU A CA 1
ATOM 762 C C . GLU A 1 96 ? 6.270 -6.335 -16.426 1.00 82.94 96 GLU A C 1
ATOM 764 O O . GLU A 1 96 ? 6.989 -6.362 -17.426 1.00 82.94 96 GLU A O 1
ATOM 769 N N . ILE A 1 97 ? 6.683 -5.789 -15.274 1.00 75.75 97 ILE A N 1
ATOM 770 C CA . ILE A 1 97 ? 8.000 -5.150 -15.100 1.00 75.75 97 ILE A CA 1
ATOM 771 C C . ILE A 1 97 ? 9.120 -6.108 -15.513 1.00 75.75 97 ILE A C 1
ATOM 773 O O . ILE A 1 97 ? 9.990 -5.737 -16.299 1.00 75.75 97 ILE A O 1
ATOM 777 N N . ARG A 1 98 ? 9.081 -7.365 -15.051 1.00 83.94 98 ARG A N 1
ATOM 778 C CA . ARG A 1 98 ? 10.086 -8.374 -15.430 1.00 83.94 98 ARG A CA 1
ATOM 779 C C . ARG A 1 98 ? 10.107 -8.636 -16.935 1.00 83.94 98 ARG A C 1
ATOM 781 O O . ARG A 1 98 ? 11.172 -8.910 -17.484 1.00 83.94 98 ARG A O 1
ATOM 788 N N . SER A 1 99 ? 8.956 -8.589 -17.607 1.00 77.75 99 SER A N 1
ATOM 789 C CA . SER A 1 99 ? 8.900 -8.751 -19.062 1.00 77.75 99 SER A CA 1
ATOM 790 C C . SER A 1 99 ? 9.537 -7.569 -19.785 1.00 77.75 99 SER A C 1
ATOM 792 O O . SER A 1 99 ? 10.426 -7.774 -20.612 1.00 77.75 99 SER A O 1
ATOM 794 N N . LEU A 1 100 ? 9.170 -6.346 -19.398 1.00 77.44 100 LEU A N 1
ATOM 795 C CA . LEU A 1 100 ? 9.731 -5.115 -19.956 1.00 77.44 100 LEU A CA 1
ATOM 796 C C . LEU A 1 100 ? 11.245 -5.017 -19.727 1.00 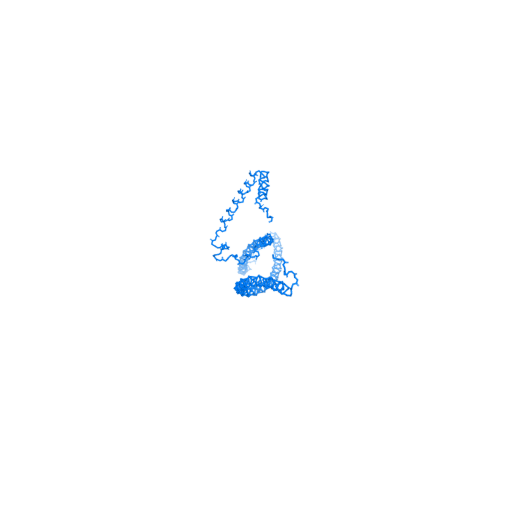77.44 100 LEU A C 1
ATOM 798 O O . LEU A 1 100 ? 11.987 -4.554 -20.591 1.00 77.44 100 LEU A O 1
ATOM 802 N N . GLU A 1 101 ? 11.743 -5.493 -18.586 1.00 79.44 101 GLU A N 1
ATOM 803 C CA . GLU A 1 101 ? 13.180 -5.545 -18.316 1.00 79.44 101 GLU A CA 1
ATOM 804 C C . GLU A 1 101 ? 13.929 -6.494 -19.256 1.00 79.44 101 GLU A C 1
ATOM 806 O O . GLU A 1 101 ? 15.036 -6.156 -19.689 1.00 79.44 101 GLU A O 1
ATOM 811 N N . ARG A 1 102 ? 13.332 -7.643 -19.605 1.00 83.81 102 ARG A N 1
ATOM 812 C CA . ARG A 1 102 ? 13.897 -8.567 -20.602 1.00 83.81 102 ARG A CA 1
ATOM 813 C C . ARG A 1 102 ? 13.928 -7.931 -21.985 1.00 83.81 102 ARG A C 1
ATOM 815 O O . ARG A 1 102 ? 14.970 -7.962 -22.632 1.00 83.81 102 ARG A O 1
ATOM 822 N N . GLU A 1 103 ? 12.829 -7.313 -22.411 1.00 79.12 103 GLU A N 1
ATOM 823 C CA . GLU A 1 103 ? 12.747 -6.618 -23.703 1.00 79.12 103 GLU A CA 1
ATOM 824 C C . GLU A 1 103 ? 13.767 -5.481 -23.800 1.00 79.12 103 GLU A C 1
ATOM 826 O O . GLU A 1 103 ? 14.518 -5.401 -24.771 1.00 79.12 103 GLU A O 1
ATOM 831 N N . ARG A 1 104 ? 13.895 -4.663 -22.749 1.00 71.12 104 ARG A N 1
ATOM 832 C CA . ARG A 1 104 ? 14.937 -3.632 -22.651 1.00 71.12 104 ARG A CA 1
ATOM 833 C C . ARG A 1 104 ? 16.342 -4.225 -22.782 1.00 71.12 104 ARG A C 1
ATOM 835 O O . ARG A 1 104 ? 17.212 -3.594 -23.376 1.00 71.12 104 ARG A O 1
ATOM 842 N N . GLY A 1 105 ? 16.580 -5.407 -22.212 1.00 76.50 105 GLY A N 1
ATOM 843 C CA . GLY A 1 105 ? 17.838 -6.138 -22.368 1.00 76.50 105 GLY A CA 1
ATOM 844 C C . GLY A 1 105 ? 18.118 -6.511 -23.825 1.00 76.50 105 GLY A C 1
ATOM 845 O O . GLY A 1 105 ? 19.207 -6.236 -24.322 1.00 76.50 105 GLY A O 1
ATOM 846 N N . LEU A 1 106 ? 17.120 -7.053 -24.528 1.00 84.00 106 LEU A N 1
ATOM 847 C CA . LEU A 1 106 ? 17.233 -7.414 -25.946 1.00 84.00 106 LEU A CA 1
ATOM 848 C C . LEU A 1 106 ? 17.501 -6.193 -26.834 1.00 84.00 106 LEU A C 1
ATOM 850 O O . LEU A 1 106 ? 18.374 -6.244 -27.697 1.00 84.00 106 LEU A O 1
ATOM 854 N N . VAL A 1 107 ? 16.794 -5.085 -26.600 1.00 85.75 107 VAL A N 1
ATOM 855 C CA . VAL A 1 107 ? 16.992 -3.838 -27.356 1.00 85.75 107 VAL A CA 1
ATOM 856 C C . VAL A 1 107 ? 18.400 -3.282 -27.142 1.00 85.75 107 VAL A C 1
ATOM 858 O O . VAL A 1 107 ? 19.045 -2.877 -28.105 1.00 85.75 107 VAL A O 1
ATOM 861 N N . LYS A 1 108 ? 18.919 -3.312 -25.907 1.00 87.38 108 LYS A N 1
ATOM 862 C CA . LYS A 1 108 ? 20.301 -2.891 -25.618 1.00 87.38 108 LYS A CA 1
ATOM 863 C C . LYS A 1 108 ? 21.337 -3.735 -26.355 1.00 87.38 108 LYS A C 1
ATOM 865 O O . LYS A 1 108 ? 22.318 -3.188 -26.851 1.00 87.38 108 LYS A O 1
ATOM 870 N N . GLU A 1 109 ? 21.124 -5.045 -26.431 1.00 88.44 109 GLU A N 1
ATOM 871 C CA . GLU A 1 109 ? 22.019 -5.939 -27.169 1.00 88.44 109 GLU A CA 1
ATOM 872 C C . GLU A 1 109 ? 21.994 -5.622 -28.672 1.00 88.44 109 GLU A C 1
ATOM 874 O O . GLU A 1 109 ? 23.040 -5.469 -29.302 1.00 88.44 109 GLU A O 1
ATOM 879 N N . GLN A 1 110 ? 20.801 -5.428 -29.244 1.00 86.75 110 GLN A N 1
ATOM 880 C CA . GLN A 1 110 ? 20.655 -5.016 -30.643 1.00 86.75 110 GLN A CA 1
ATOM 881 C C . GLN A 1 110 ? 21.323 -3.664 -30.921 1.00 86.75 110 GLN A C 1
ATOM 883 O O . GLN A 1 110 ? 21.996 -3.508 -31.941 1.00 86.75 110 GLN A O 1
ATOM 888 N N . GLU A 1 111 ? 21.188 -2.702 -30.009 1.00 78.38 111 GLU A N 1
ATOM 889 C CA . GLU A 1 111 ? 21.852 -1.404 -30.102 1.00 78.38 111 GLU A CA 1
ATOM 890 C C . GLU A 1 111 ? 23.381 -1.552 -30.092 1.00 78.38 111 GLU A C 1
ATOM 892 O O . GLU A 1 111 ? 24.067 -0.920 -30.897 1.00 78.38 111 GLU A O 1
ATOM 897 N N . ALA A 1 112 ? 23.927 -2.413 -29.228 1.00 87.44 112 ALA A N 1
ATOM 898 C CA . ALA A 1 112 ? 25.362 -2.680 -29.167 1.00 87.44 112 ALA A CA 1
ATOM 899 C C . ALA A 1 112 ? 25.886 -3.285 -30.480 1.00 87.44 112 ALA A C 1
ATOM 901 O O . ALA A 1 112 ? 26.915 -2.840 -30.998 1.00 87.44 112 ALA A O 1
ATOM 902 N N . ILE A 1 113 ? 25.149 -4.240 -31.058 1.00 91.00 113 ILE A N 1
ATOM 903 C CA . ILE A 1 113 ? 25.478 -4.844 -32.356 1.00 91.00 113 ILE A CA 1
ATOM 904 C C . ILE A 1 113 ? 25.442 -3.788 -33.466 1.00 91.00 113 ILE A C 1
ATOM 906 O O . ILE A 1 113 ? 26.404 -3.665 -34.229 1.00 91.00 113 ILE A O 1
ATOM 910 N N . ALA A 1 114 ? 24.366 -3.000 -33.546 1.00 88.75 114 ALA A N 1
ATOM 911 C CA . ALA A 1 114 ? 24.210 -1.954 -34.555 1.00 88.75 114 ALA A CA 1
ATOM 912 C C . ALA A 1 114 ? 25.321 -0.898 -34.452 1.00 88.75 114 ALA A C 1
ATOM 914 O O . ALA A 1 114 ? 25.925 -0.525 -35.459 1.00 88.75 114 ALA A O 1
ATOM 915 N N . ARG A 1 115 ? 25.656 -0.477 -33.227 1.00 91.94 115 ARG A N 1
ATOM 916 C CA . ARG A 1 115 ? 26.753 0.456 -32.950 1.00 91.94 115 ARG A CA 1
ATOM 917 C C . ARG A 1 115 ? 28.102 -0.110 -33.390 1.00 91.94 115 ARG A C 1
ATOM 919 O O . ARG A 1 115 ? 28.877 0.593 -34.032 1.00 91.94 115 ARG A O 1
ATOM 926 N N . GLY A 1 116 ? 28.367 -1.385 -33.104 1.00 90.25 116 GLY A N 1
ATOM 927 C CA . GLY A 1 116 ? 29.570 -2.072 -33.577 1.00 90.25 116 GLY A CA 1
ATOM 928 C C . GLY A 1 116 ? 29.648 -2.160 -35.106 1.00 90.25 116 GLY A C 1
ATOM 929 O O . GLY A 1 116 ? 30.727 -2.005 -35.675 1.00 90.25 116 GLY A O 1
ATOM 930 N N . GLY A 1 117 ? 28.515 -2.372 -35.782 1.00 90.94 117 GLY A N 1
ATOM 931 C CA . GLY A 1 117 ? 28.423 -2.357 -37.245 1.00 90.94 117 GLY A CA 1
ATOM 932 C C . GLY A 1 117 ? 28.712 -0.981 -37.850 1.00 90.94 117 GLY A C 1
ATOM 933 O O . GLY A 1 117 ? 29.509 -0.877 -38.782 1.00 90.94 117 GLY A O 1
ATOM 934 N N . LEU A 1 118 ? 28.126 0.079 -37.284 1.00 90.00 118 LEU A N 1
ATOM 935 C CA . LEU A 1 118 ? 28.380 1.464 -37.697 1.00 90.00 118 LEU A CA 1
ATOM 936 C C . LEU A 1 118 ? 29.853 1.846 -37.549 1.00 90.00 118 LEU A C 1
ATOM 938 O O . LEU A 1 118 ? 30.423 2.451 -38.451 1.00 90.00 118 LEU A O 1
ATOM 942 N N . GLU A 1 119 ? 30.482 1.448 -36.446 1.00 93.56 119 GLU A N 1
ATOM 943 C CA . GLU A 1 119 ? 31.896 1.717 -36.196 1.00 93.56 119 GLU A CA 1
ATOM 944 C C . GLU A 1 119 ? 32.810 1.037 -37.231 1.00 93.56 119 GLU A C 1
ATOM 946 O O . GLU A 1 119 ? 33.781 1.635 -37.692 1.00 93.56 119 GLU A O 1
ATOM 951 N N . LYS A 1 120 ? 32.485 -0.189 -37.665 1.00 93.88 120 LYS A N 1
ATOM 952 C CA . LYS A 1 120 ? 33.226 -0.857 -38.751 1.00 93.88 120 LYS A CA 1
ATOM 953 C C . LYS A 1 120 ? 33.103 -0.096 -40.072 1.00 93.88 120 LYS A C 1
ATOM 955 O O . LYS A 1 120 ? 34.121 0.207 -40.688 1.00 93.88 120 LYS A O 1
ATOM 960 N N . LEU A 1 121 ? 31.878 0.260 -40.466 1.00 92.12 121 LEU A N 1
ATOM 961 C CA . LEU A 1 121 ? 31.625 1.034 -41.687 1.00 92.12 121 LEU A CA 1
ATOM 962 C C . LEU A 1 121 ? 32.319 2.400 -41.653 1.00 92.12 121 LEU A C 1
ATOM 964 O O . LEU A 1 121 ? 32.819 2.868 -42.674 1.00 92.12 121 LEU A O 1
ATOM 968 N N . ARG A 1 122 ? 32.387 3.027 -40.474 1.00 93.69 122 ARG A N 1
ATOM 969 C CA . ARG A 1 122 ? 33.094 4.292 -40.273 1.00 93.69 122 ARG A CA 1
ATOM 970 C C . ARG A 1 122 ? 34.584 4.163 -40.583 1.00 93.69 122 ARG A C 1
ATOM 972 O O . ARG A 1 122 ? 35.097 4.955 -41.367 1.00 93.69 122 ARG A O 1
ATOM 979 N N . ARG A 1 123 ? 35.253 3.137 -40.047 1.00 92.31 123 ARG A N 1
ATOM 980 C CA . ARG A 1 123 ? 36.677 2.877 -40.331 1.00 92.31 123 ARG A CA 1
ATOM 981 C C . ARG A 1 123 ? 36.933 2.560 -41.800 1.00 92.31 123 ARG A C 1
ATOM 983 O O . ARG A 1 123 ? 37.937 2.989 -42.357 1.00 92.31 123 ARG A O 1
ATOM 990 N N . GLU A 1 124 ? 36.033 1.819 -42.443 1.00 92.62 124 GLU A N 1
ATOM 991 C CA . GLU A 1 124 ? 36.134 1.562 -43.883 1.00 92.62 124 GLU A CA 1
ATOM 992 C C . GLU A 1 124 ? 36.045 2.867 -44.686 1.00 92.62 124 GLU A C 1
ATOM 994 O O . GLU A 1 124 ? 36.864 3.094 -45.576 1.00 92.62 124 GLU A O 1
ATOM 999 N N . ALA A 1 125 ? 35.101 3.751 -44.346 1.00 89.50 125 ALA A N 1
ATOM 1000 C CA . ALA A 1 125 ? 34.960 5.060 -44.979 1.00 89.50 125 ALA A CA 1
ATOM 1001 C C . ALA A 1 125 ? 36.196 5.954 -44.768 1.00 89.50 125 ALA A C 1
ATOM 1003 O O . ALA A 1 125 ? 36.644 6.595 -45.719 1.00 89.50 125 ALA A O 1
ATOM 1004 N N . GLU A 1 126 ? 36.777 5.958 -43.565 1.00 89.88 126 GLU A N 1
ATOM 1005 C CA . GLU A 1 126 ? 38.042 6.646 -43.268 1.00 89.88 126 GLU A CA 1
ATOM 1006 C C . GLU A 1 126 ? 39.181 6.116 -44.152 1.00 89.88 126 GLU A C 1
ATOM 1008 O O . GLU A 1 126 ? 39.858 6.900 -44.819 1.00 89.88 126 GLU A O 1
ATOM 1013 N N . GLY A 1 127 ? 39.313 4.792 -44.279 1.00 88.25 127 GLY A N 1
ATOM 1014 C CA . GLY A 1 127 ? 40.314 4.172 -45.152 1.00 88.25 127 GLY A CA 1
ATOM 1015 C C . GLY A 1 127 ? 40.125 4.492 -46.642 1.00 88.25 127 GLY A C 1
ATOM 1016 O O . GLY A 1 127 ? 41.102 4.656 -47.375 1.00 88.25 127 GLY A O 1
ATOM 1017 N N . TYR A 1 128 ? 38.884 4.618 -47.126 1.00 88.56 128 TYR A N 1
ATOM 1018 C CA . TYR A 1 128 ? 38.629 5.123 -48.483 1.00 88.56 128 TYR A CA 1
ATOM 1019 C C . TYR A 1 128 ? 38.993 6.606 -48.628 1.00 88.56 128 TYR A C 1
ATOM 1021 O O . TYR A 1 128 ? 39.509 6.998 -49.676 1.00 88.56 128 TYR A O 1
ATOM 1029 N N . GLY A 1 129 ? 38.769 7.414 -47.589 1.00 89.06 129 GLY A N 1
ATOM 1030 C CA . GLY A 1 129 ? 39.185 8.816 -47.541 1.00 89.06 129 GLY A CA 1
ATOM 1031 C C . GLY A 1 129 ? 40.699 8.981 -47.676 1.00 89.06 129 GLY A C 1
ATOM 1032 O O . GLY A 1 129 ? 41.157 9.783 -48.489 1.00 89.06 129 GLY A O 1
ATOM 1033 N N . GLU A 1 130 ? 41.477 8.169 -46.960 1.00 88.31 130 GLU A N 1
ATOM 1034 C CA . GLU A 1 130 ? 42.943 8.156 -47.058 1.00 88.31 130 GLU A CA 1
ATOM 1035 C C . GLU A 1 130 ? 43.427 7.764 -48.460 1.00 88.31 130 GLU A C 1
ATOM 1037 O O . GLU A 1 130 ? 44.289 8.431 -49.034 1.00 88.31 130 GLU A O 1
ATOM 1042 N N . LYS A 1 131 ? 42.829 6.726 -49.063 1.00 89.50 131 LYS A N 1
ATOM 1043 C CA . LYS A 1 131 ? 43.145 6.314 -50.443 1.00 89.50 131 LYS A CA 1
ATOM 1044 C C . LYS A 1 131 ? 42.833 7.412 -51.459 1.00 89.50 131 LYS A C 1
ATOM 1046 O O . LYS A 1 131 ? 43.617 7.625 -52.381 1.00 89.50 131 LYS A O 1
ATOM 1051 N N . LEU A 1 132 ? 41.707 8.109 -51.301 1.00 84.94 132 LEU A N 1
ATOM 1052 C CA . LEU A 1 132 ? 41.333 9.227 -52.167 1.00 84.94 132 LEU A CA 1
ATOM 1053 C C . LEU A 1 132 ? 42.310 10.401 -52.017 1.00 84.94 132 LEU A C 1
ATOM 1055 O O . LEU A 1 132 ? 42.695 11.000 -53.019 1.00 84.94 132 LEU A O 1
ATOM 1059 N N . ALA A 1 133 ? 42.736 10.706 -50.788 1.00 83.88 133 ALA A N 1
ATOM 1060 C CA . ALA A 1 133 ? 43.734 11.736 -50.520 1.00 83.88 133 ALA A CA 1
ATOM 1061 C C . ALA A 1 133 ? 45.091 11.396 -51.161 1.00 83.88 133 ALA A C 1
ATOM 1063 O O . ALA A 1 133 ? 45.679 12.248 -51.824 1.00 83.88 133 ALA A O 1
ATOM 1064 N N . ALA A 1 134 ? 45.544 10.143 -51.044 1.00 84.38 134 ALA A N 1
ATOM 1065 C CA . ALA A 1 134 ? 46.766 9.669 -51.691 1.00 84.38 134 ALA A CA 1
ATOM 1066 C C . ALA A 1 134 ? 46.674 9.744 -53.223 1.00 84.38 134 ALA A C 1
ATOM 1068 O O . ALA A 1 134 ? 47.578 10.260 -53.876 1.00 84.38 134 ALA A O 1
ATOM 1069 N N . LEU A 1 135 ? 45.555 9.296 -53.804 1.00 84.50 135 LEU A N 1
ATOM 1070 C CA . LEU A 1 135 ? 45.337 9.367 -55.249 1.00 84.50 135 LEU A CA 1
ATOM 1071 C C . LEU A 1 135 ? 45.338 10.818 -55.746 1.00 84.50 135 LEU A C 1
ATOM 1073 O O . LEU A 1 135 ? 45.955 11.119 -56.766 1.00 84.50 135 LEU A O 1
ATOM 1077 N N . LYS A 1 136 ? 44.700 11.730 -55.004 1.00 86.44 136 LYS A N 1
ATOM 1078 C CA . LYS A 1 136 ? 44.695 13.160 -55.323 1.00 86.44 136 LYS A CA 1
ATOM 1079 C C . LYS A 1 136 ? 46.107 13.754 -55.307 1.00 86.44 136 LYS A C 1
ATOM 1081 O O . LYS A 1 136 ? 46.454 14.457 -56.248 1.00 86.44 136 LYS A O 1
ATOM 1086 N N . ALA A 1 137 ? 46.932 13.406 -54.318 1.00 80.75 137 ALA A N 1
ATOM 1087 C CA . ALA A 1 137 ? 48.330 13.838 -54.261 1.00 80.75 137 ALA A CA 1
ATOM 1088 C C . ALA A 1 137 ? 49.139 13.334 -55.472 1.00 80.75 137 ALA A C 1
ATOM 1090 O O . ALA A 1 137 ? 49.812 14.119 -56.133 1.00 80.75 137 ALA A O 1
ATOM 1091 N N . THR A 1 138 ? 48.998 12.053 -55.840 1.00 79.50 138 THR A N 1
ATOM 1092 C CA . THR A 1 138 ? 49.684 11.505 -57.028 1.00 79.50 138 THR A CA 1
ATOM 1093 C C . THR A 1 138 ? 49.205 12.134 -58.338 1.00 79.50 138 THR A C 1
ATOM 1095 O O . THR A 1 138 ? 49.997 12.349 -59.252 1.00 79.50 138 THR A O 1
ATOM 1098 N N . TYR A 1 139 ? 47.915 12.468 -58.446 1.00 75.19 139 TYR A N 1
ATOM 1099 C CA . TYR A 1 139 ? 47.372 13.175 -59.605 1.00 75.19 139 TYR A CA 1
ATOM 1100 C C . TYR A 1 139 ? 47.938 14.596 -59.709 1.00 75.19 139 TYR A C 1
ATOM 1102 O O . TYR A 1 139 ? 48.324 15.028 -60.794 1.00 75.19 139 TYR A O 1
ATOM 1110 N N . GLU A 1 140 ? 48.033 15.310 -58.587 1.00 74.50 140 GLU A N 1
ATOM 1111 C CA . GLU A 1 140 ? 48.633 16.644 -58.527 1.00 74.50 140 GLU A CA 1
ATOM 1112 C C . GLU A 1 140 ? 50.123 16.608 -58.921 1.00 74.50 140 GLU A C 1
ATOM 1114 O O . GLU A 1 140 ? 50.553 17.438 -59.722 1.00 74.50 140 GLU A O 1
ATOM 1119 N N . GLU A 1 141 ? 50.885 15.597 -58.489 1.00 68.38 141 GLU A N 1
ATOM 1120 C CA . GLU A 1 141 ? 52.275 15.372 -58.926 1.00 68.38 141 GLU A CA 1
ATOM 1121 C C . GLU A 1 141 ? 52.386 15.105 -60.439 1.00 68.38 141 GLU A C 1
ATOM 1123 O O . GLU A 1 141 ? 53.214 15.710 -61.126 1.00 68.38 141 GLU A O 1
ATOM 1128 N N . VAL A 1 142 ? 51.515 14.255 -60.997 1.00 66.25 142 VAL A N 1
ATOM 1129 C CA . VAL A 1 142 ? 51.481 13.970 -62.443 1.00 66.25 142 VAL A CA 1
ATOM 1130 C C . VAL A 1 142 ? 51.079 15.207 -63.251 1.00 66.25 142 VAL A C 1
ATOM 1132 O O . VAL A 1 142 ? 51.649 15.437 -64.317 1.00 66.25 142 VAL A O 1
ATOM 1135 N N . CYS A 1 143 ? 50.157 16.041 -62.762 1.00 59.97 143 CYS A N 1
ATOM 1136 C CA . CYS A 1 143 ? 49.801 17.312 -63.401 1.00 59.97 143 CYS A CA 1
ATOM 1137 C C . CYS A 1 143 ? 50.975 18.303 -63.424 1.00 59.97 143 CYS A C 1
ATOM 1139 O O . CYS A 1 143 ? 51.176 18.991 -64.431 1.00 59.97 143 CYS A O 1
ATOM 1141 N N . VAL A 1 144 ? 51.782 18.351 -62.362 1.00 58.25 144 VAL A N 1
ATOM 1142 C CA . VAL A 1 144 ? 53.006 19.168 -62.316 1.00 58.25 144 VAL A CA 1
ATOM 1143 C C . VAL A 1 144 ? 54.046 18.654 -63.322 1.00 58.25 144 VAL A C 1
ATOM 1145 O O . VAL A 1 144 ? 54.637 19.455 -64.044 1.00 58.25 144 VAL A O 1
ATOM 1148 N N . CYS A 1 145 ? 54.205 17.334 -63.475 1.00 50.44 145 CYS A N 1
ATOM 1149 C CA . CYS A 1 145 ? 55.086 16.744 -64.493 1.00 50.44 145 CYS A CA 1
ATOM 1150 C C . CYS A 1 145 ? 54.562 16.903 -65.937 1.00 50.44 145 CYS A C 1
ATOM 1152 O O . CYS A 1 145 ? 55.341 17.181 -66.850 1.00 50.44 145 CYS A O 1
ATOM 1154 N N . ALA A 1 146 ? 53.252 16.776 -66.168 1.00 49.97 146 ALA A N 1
ATOM 1155 C CA . ALA A 1 146 ? 52.630 16.934 -67.487 1.00 49.97 146 ALA A CA 1
ATOM 1156 C C . ALA A 1 146 ? 52.702 18.383 -68.001 1.00 49.97 146 ALA A C 1
ATOM 1158 O O . ALA A 1 146 ? 52.829 18.603 -69.207 1.00 49.97 146 ALA A O 1
ATOM 1159 N N . SER A 1 147 ? 52.715 19.359 -67.086 1.00 51.47 147 SER A N 1
ATOM 1160 C CA . SER A 1 147 ? 52.910 20.781 -67.398 1.00 51.47 147 SER A CA 1
ATOM 1161 C C . SER A 1 147 ? 54.321 21.100 -67.926 1.00 51.47 147 SER A C 1
ATOM 1163 O O . SER A 1 147 ? 54.516 22.151 -68.527 1.00 51.47 147 SER A O 1
ATOM 1165 N N . ILE A 1 148 ? 55.295 20.192 -67.754 1.00 51.31 148 ILE A N 1
ATOM 1166 C CA . ILE A 1 148 ? 56.697 20.374 -68.178 1.00 51.31 148 ILE A CA 1
ATOM 1167 C C . ILE A 1 148 ? 57.010 19.653 -69.511 1.00 51.31 148 ILE A C 1
ATOM 1169 O O . ILE A 1 148 ? 57.988 19.997 -70.170 1.00 51.31 148 ILE A O 1
ATOM 1173 N N . ILE A 1 149 ? 56.181 18.702 -69.974 1.00 50.84 149 ILE A N 1
ATOM 1174 C CA . ILE A 1 149 ? 56.524 17.822 -71.118 1.00 50.84 149 ILE A CA 1
ATOM 1175 C C . ILE A 1 149 ? 55.787 18.149 -72.436 1.00 50.84 149 ILE A C 1
ATOM 1177 O O . ILE A 1 149 ? 56.293 17.809 -73.503 1.00 50.84 149 ILE A O 1
ATOM 1181 N N . TYR A 1 150 ? 54.644 18.847 -72.431 1.00 43.69 150 TYR A N 1
ATOM 1182 C CA . TYR A 1 150 ? 53.809 18.988 -73.645 1.00 43.69 150 TYR A CA 1
ATOM 1183 C C . TYR A 1 150 ? 53.635 20.405 -74.196 1.00 43.69 150 TYR A C 1
ATOM 1185 O O . TYR A 1 150 ? 52.640 20.691 -74.867 1.00 43.69 150 TYR A O 1
ATOM 1193 N N . HIS A 1 151 ? 54.617 21.291 -74.026 1.00 50.31 151 HIS A N 1
ATOM 1194 C CA . HIS A 1 151 ? 54.631 22.502 -74.842 1.00 50.31 151 HIS A CA 1
ATOM 1195 C C . HIS A 1 151 ? 55.271 22.197 -76.214 1.00 50.31 151 HIS A C 1
ATOM 1197 O O . HIS A 1 151 ? 56.472 22.345 -76.397 1.00 50.31 151 HIS A O 1
ATOM 1203 N N . ILE A 1 152 ? 54.420 21.787 -77.175 1.00 45.34 152 ILE A N 1
ATOM 1204 C CA . ILE A 1 152 ? 54.412 22.159 -78.618 1.00 45.34 152 ILE A CA 1
ATOM 1205 C C . ILE A 1 152 ? 54.212 21.034 -79.684 1.00 45.34 152 ILE A C 1
ATOM 1207 O O . ILE A 1 152 ? 53.585 21.361 -80.690 1.00 45.34 152 ILE A O 1
ATOM 1211 N N . PRO A 1 153 ? 54.534 19.724 -79.546 1.00 50.62 153 PRO A N 1
ATOM 1212 C CA . PRO A 1 153 ? 54.370 18.789 -80.680 1.00 50.62 153 PRO A CA 1
ATOM 1213 C C . PRO A 1 153 ? 53.252 17.721 -80.525 1.00 50.62 153 PRO A C 1
ATOM 1215 O O . PRO A 1 153 ? 53.505 16.551 -80.793 1.00 50.62 153 PRO A O 1
ATOM 1218 N N . TYR A 1 154 ? 52.017 18.057 -80.102 1.00 48.53 154 TYR A N 1
ATOM 1219 C CA . TYR A 1 154 ? 50.949 17.045 -79.857 1.00 48.53 154 TYR A CA 1
ATOM 1220 C C . TYR A 1 154 ? 49.615 17.233 -80.616 1.00 48.53 154 TYR A C 1
ATOM 1222 O O . TYR A 1 154 ? 48.650 16.518 -80.358 1.00 48.53 154 TYR A O 1
ATOM 1230 N N . THR A 1 155 ? 49.511 18.158 -81.575 1.00 52.34 155 THR A N 1
ATOM 1231 C CA . THR A 1 155 ? 48.183 18.575 -82.090 1.00 52.34 155 THR A CA 1
ATOM 1232 C C . THR A 1 155 ? 47.757 17.946 -83.428 1.00 52.34 155 THR A C 1
ATOM 1234 O O . THR A 1 155 ? 46.645 18.197 -83.876 1.00 52.34 155 THR A O 1
ATOM 1237 N N . ILE A 1 156 ? 48.572 17.107 -84.085 1.00 51.31 156 ILE A N 1
ATOM 1238 C CA . ILE A 1 156 ? 48.273 16.667 -85.473 1.00 51.31 156 ILE A CA 1
ATOM 1239 C C . ILE A 1 156 ? 47.861 15.180 -85.599 1.00 51.31 156 ILE A C 1
ATOM 1241 O O . ILE A 1 156 ? 47.145 14.834 -86.534 1.00 51.31 156 ILE A O 1
ATOM 1245 N N . HIS A 1 157 ? 48.175 14.302 -84.635 1.00 48.28 157 HIS A N 1
ATOM 1246 C CA . HIS A 1 157 ? 47.799 12.870 -84.703 1.00 48.28 157 HIS A CA 1
ATOM 1247 C C . HIS A 1 157 ? 46.556 12.463 -83.890 1.00 48.28 157 HIS A C 1
ATOM 1249 O O . HIS A 1 157 ? 46.101 11.327 -84.002 1.00 48.28 157 HIS A O 1
ATOM 1255 N N . HIS A 1 158 ? 45.972 13.362 -83.094 1.00 52.12 158 HIS A N 1
ATOM 1256 C CA . HIS A 1 158 ? 44.913 13.002 -82.134 1.00 52.12 158 HIS A CA 1
ATOM 1257 C C . HIS A 1 158 ? 43.475 13.190 -82.628 1.00 52.12 158 HIS A C 1
ATOM 1259 O O . HIS A 1 158 ? 42.530 12.796 -81.952 1.00 52.12 158 HIS A O 1
ATOM 1265 N N . ILE A 1 159 ? 43.277 13.746 -83.821 1.00 50.94 159 ILE A N 1
ATOM 1266 C CA . ILE A 1 159 ? 41.941 14.108 -84.318 1.00 50.94 159 ILE A CA 1
ATOM 1267 C C . ILE A 1 159 ? 41.015 12.877 -84.501 1.00 50.94 159 ILE A C 1
ATOM 1269 O O . ILE A 1 159 ? 39.871 12.948 -84.055 1.00 50.94 159 ILE A O 1
ATOM 1273 N N . PRO A 1 160 ? 41.464 11.716 -85.029 1.00 56.12 160 PR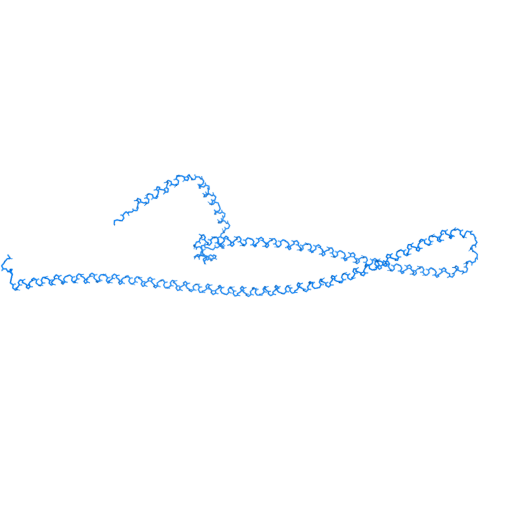O A N 1
ATOM 1274 C CA . PRO A 1 160 ? 40.610 10.522 -85.119 1.00 56.12 160 PRO A CA 1
ATOM 1275 C C . PRO A 1 160 ? 40.279 9.881 -83.757 1.00 56.12 160 PRO A C 1
ATOM 1277 O O . PRO A 1 160 ? 39.188 9.344 -83.578 1.00 56.12 160 PRO A O 1
ATOM 1280 N N . TYR A 1 161 ? 41.194 9.962 -82.781 1.00 56.31 161 TYR A N 1
ATOM 1281 C CA . TYR A 1 161 ? 41.003 9.427 -81.425 1.00 56.31 161 TYR A CA 1
ATOM 1282 C C . TYR A 1 161 ? 40.007 10.281 -80.626 1.00 56.31 161 TYR A C 1
ATOM 1284 O O . TYR A 1 161 ? 39.108 9.760 -79.970 1.00 56.31 161 TYR A O 1
ATOM 1292 N N . ILE A 1 162 ? 40.096 11.605 -80.762 1.00 55.16 162 ILE A N 1
ATOM 1293 C CA . ILE A 1 162 ? 39.221 12.575 -80.096 1.00 55.16 162 ILE A CA 1
ATOM 1294 C C . ILE A 1 162 ? 37.752 12.440 -80.556 1.00 55.16 162 ILE A C 1
ATOM 1296 O O . ILE A 1 162 ? 36.848 12.534 -79.729 1.00 55.16 162 ILE A O 1
ATOM 1300 N N . ILE A 1 163 ? 37.482 12.129 -81.830 1.00 56.66 163 ILE A N 1
ATOM 1301 C CA . ILE A 1 163 ? 36.106 12.021 -82.363 1.00 56.66 163 ILE A CA 1
ATOM 1302 C C . ILE A 1 163 ? 35.330 10.819 -81.786 1.00 56.66 163 ILE A C 1
ATOM 1304 O O . ILE A 1 163 ? 34.136 10.940 -81.517 1.00 56.66 163 ILE A O 1
ATOM 1308 N N . HIS A 1 164 ? 35.987 9.679 -81.537 1.00 53.75 164 HIS A N 1
ATOM 1309 C CA . HIS A 1 164 ? 35.335 8.497 -80.948 1.00 53.75 164 HIS A CA 1
ATOM 1310 C C . HIS A 1 164 ? 35.331 8.494 -79.414 1.00 53.75 164 HIS A C 1
ATOM 1312 O O . HIS A 1 164 ? 34.409 7.948 -78.806 1.00 53.75 164 HIS A O 1
ATOM 1318 N N . HIS A 1 165 ? 36.328 9.110 -78.775 1.00 55.31 165 HIS A N 1
ATOM 1319 C CA . HIS A 1 165 ? 36.428 9.105 -77.317 1.00 55.31 165 HIS A CA 1
ATOM 1320 C C . HIS A 1 165 ? 35.545 10.169 -76.653 1.00 55.31 165 HIS A C 1
ATOM 1322 O O . HIS A 1 165 ? 35.071 9.940 -75.544 1.00 55.31 165 HIS A O 1
ATOM 1328 N N . ILE A 1 166 ? 35.266 11.304 -77.311 1.00 57.69 166 ILE A N 1
ATOM 1329 C CA . ILE A 1 166 ? 34.417 12.370 -76.746 1.00 57.69 166 ILE A CA 1
ATOM 1330 C C . ILE A 1 166 ? 33.002 11.864 -76.383 1.00 57.69 166 ILE A C 1
ATOM 1332 O O . ILE A 1 166 ? 32.595 12.079 -75.240 1.00 57.69 166 ILE A O 1
ATOM 1336 N N . PRO A 1 167 ? 32.253 11.157 -77.257 1.00 66.94 167 PRO A N 1
ATOM 1337 C CA . PRO A 1 167 ? 30.909 10.677 -76.918 1.00 66.94 167 PRO A CA 1
ATOM 1338 C C . PRO A 1 167 ? 30.894 9.656 -75.771 1.00 66.94 167 PRO A C 1
ATOM 1340 O O . PRO A 1 167 ? 30.045 9.744 -74.884 1.00 66.94 167 PRO A O 1
ATOM 1343 N N . TYR A 1 168 ? 31.851 8.721 -75.750 1.00 68.62 168 TYR A N 1
ATOM 1344 C CA . TYR A 1 168 ? 31.976 7.725 -74.681 1.00 68.62 168 TYR A CA 1
ATOM 1345 C C . TYR A 1 168 ? 32.334 8.377 -73.340 1.00 68.62 168 TYR A C 1
ATOM 1347 O O . TYR A 1 168 ? 31.698 8.093 -72.326 1.00 68.62 168 TYR A O 1
ATOM 1355 N N . THR A 1 169 ? 33.295 9.305 -73.333 1.00 61.81 169 THR A N 1
ATOM 1356 C CA . THR A 1 169 ? 33.690 10.033 -72.123 1.00 61.81 169 THR A CA 1
ATOM 1357 C C . THR A 1 169 ? 32.540 10.894 -71.602 1.00 61.81 169 THR A C 1
ATOM 1359 O O . THR A 1 169 ? 32.289 10.892 -70.402 1.00 61.81 169 THR A O 1
ATOM 1362 N N . ILE A 1 170 ? 31.777 11.570 -72.468 1.00 67.25 170 ILE A N 1
ATOM 1363 C CA . ILE A 1 170 ? 30.598 12.346 -72.052 1.00 67.25 170 ILE A CA 1
ATOM 1364 C C . ILE A 1 170 ? 29.521 11.428 -71.455 1.00 67.25 170 ILE A C 1
ATOM 1366 O O . ILE A 1 170 ? 29.044 11.701 -70.356 1.00 67.25 170 ILE A O 1
ATOM 1370 N N . HIS A 1 171 ? 29.175 10.316 -72.114 1.00 64.38 171 HIS A N 1
ATOM 1371 C CA . HIS A 1 171 ? 28.166 9.382 -71.601 1.00 64.38 171 HIS A CA 1
ATOM 1372 C C . HIS A 1 171 ? 28.590 8.750 -70.266 1.00 64.38 171 HIS A C 1
ATOM 1374 O O . HIS A 1 171 ? 27.804 8.702 -69.322 1.00 64.38 171 HIS A O 1
ATOM 1380 N N . HIS A 1 172 ? 29.846 8.309 -70.154 1.00 64.31 172 HIS A N 1
ATOM 1381 C CA . HIS A 1 172 ? 30.379 7.733 -68.921 1.00 64.31 172 HIS A CA 1
ATOM 1382 C C . HIS A 1 172 ? 30.423 8.766 -67.785 1.00 64.31 172 HIS A C 1
ATOM 1384 O O . HIS A 1 172 ? 30.046 8.454 -66.660 1.00 64.31 172 HIS A O 1
ATOM 1390 N N . THR A 1 173 ? 30.782 10.021 -68.077 1.00 65.31 173 THR A N 1
ATOM 1391 C CA . THR A 1 173 ? 30.801 11.098 -67.072 1.00 65.31 173 THR A CA 1
ATOM 1392 C C . THR A 1 173 ? 29.389 11.442 -66.595 1.00 65.31 173 THR A C 1
ATOM 1394 O O . THR A 1 173 ? 29.182 11.622 -65.399 1.00 65.31 173 THR A O 1
ATOM 1397 N N . ILE A 1 174 ? 28.396 11.470 -67.493 1.00 73.31 174 ILE A N 1
ATOM 1398 C CA . ILE A 1 174 ? 26.984 11.678 -67.132 1.00 73.31 174 ILE A CA 1
ATOM 1399 C C . ILE A 1 174 ? 26.467 10.518 -66.276 1.00 73.31 174 ILE A C 1
ATOM 1401 O O . ILE A 1 174 ? 25.793 10.755 -65.276 1.00 73.31 174 ILE A O 1
ATOM 1405 N N . GLN A 1 175 ? 26.802 9.276 -66.628 1.00 69.25 175 GLN A N 1
ATOM 1406 C CA . GLN A 1 175 ? 26.375 8.102 -65.870 1.00 69.25 175 GLN A CA 1
ATOM 1407 C C . GLN A 1 175 ? 26.984 8.084 -64.461 1.00 69.25 175 GLN A C 1
ATOM 1409 O O . GLN A 1 175 ? 26.257 7.954 -63.478 1.00 69.25 175 GLN A O 1
ATOM 1414 N N . VAL A 1 176 ? 28.296 8.296 -64.345 1.00 67.94 176 VAL A N 1
ATOM 1415 C CA . VAL A 1 176 ? 28.983 8.369 -63.047 1.00 67.94 176 VAL A CA 1
ATOM 1416 C C . VAL A 1 176 ? 28.462 9.549 -62.218 1.00 67.94 176 VAL A C 1
ATOM 1418 O O . VAL A 1 176 ? 28.282 9.426 -61.006 1.00 67.94 176 VAL A O 1
ATOM 1421 N N . HIS A 1 177 ? 28.148 10.681 -62.855 1.00 67.75 177 HIS A N 1
ATOM 1422 C CA . HIS A 1 177 ? 27.532 11.824 -62.185 1.00 67.75 177 HIS A CA 1
ATOM 1423 C C . HIS A 1 177 ? 26.110 11.517 -61.687 1.00 67.75 177 HIS A C 1
ATOM 1425 O O . HIS A 1 177 ? 25.765 11.881 -60.565 1.00 67.75 177 HIS A O 1
ATOM 1431 N N . ALA A 1 178 ? 25.294 10.802 -62.467 1.00 70.44 178 ALA A N 1
ATOM 1432 C CA . ALA A 1 178 ? 23.958 10.377 -62.052 1.00 70.44 178 ALA A CA 1
ATOM 1433 C C . ALA A 1 178 ? 24.010 9.395 -60.867 1.00 70.44 178 ALA A C 1
ATOM 1435 O O . ALA A 1 178 ? 23.258 9.547 -59.903 1.00 70.44 178 ALA A O 1
ATOM 1436 N N . GLU A 1 179 ? 24.938 8.435 -60.891 1.00 71.00 179 GLU A N 1
ATOM 1437 C CA . GLU A 1 179 ? 25.179 7.508 -59.779 1.00 71.00 179 GLU A CA 1
ATOM 1438 C C . GLU A 1 179 ? 25.669 8.239 -58.516 1.00 71.00 179 GLU A C 1
ATOM 1440 O O . GLU A 1 179 ? 25.234 7.925 -57.405 1.00 71.00 179 GLU A O 1
ATOM 1445 N N . TYR A 1 180 ? 26.527 9.254 -58.673 1.00 71.31 180 TYR A N 1
ATOM 1446 C CA . TYR A 1 180 ? 26.955 10.127 -57.579 1.00 71.31 180 TYR A CA 1
ATOM 1447 C C . TYR A 1 180 ? 25.775 10.896 -56.971 1.00 71.31 180 TYR A C 1
ATOM 1449 O O . TYR A 1 180 ? 25.594 10.870 -55.753 1.00 71.31 180 TYR A O 1
ATOM 1457 N N . MET A 1 181 ? 24.930 11.516 -57.800 1.00 65.69 181 MET A N 1
ATOM 1458 C CA . MET A 1 181 ? 23.750 12.253 -57.335 1.00 65.69 181 MET A CA 1
ATOM 1459 C C . MET A 1 181 ? 22.740 11.338 -56.625 1.00 65.69 181 MET A C 1
ATOM 1461 O O . MET A 1 181 ? 22.171 11.726 -55.603 1.00 65.69 181 MET A O 1
ATOM 1465 N N . ALA A 1 182 ? 22.556 10.101 -57.099 1.00 74.31 182 ALA A N 1
ATOM 1466 C CA . ALA A 1 182 ? 21.705 9.111 -56.439 1.00 74.31 182 ALA A CA 1
ATOM 1467 C C . ALA A 1 182 ? 22.242 8.726 -55.048 1.00 74.31 182 ALA A C 1
ATOM 1469 O O . ALA A 1 182 ? 21.493 8.741 -54.067 1.00 74.31 182 ALA A O 1
ATOM 1470 N N . LYS A 1 183 ? 23.552 8.463 -54.935 1.00 71.62 183 LYS A N 1
ATOM 1471 C CA . LYS A 1 183 ? 24.207 8.193 -53.642 1.00 71.62 183 LYS A CA 1
ATOM 1472 C C . LYS A 1 183 ? 24.134 9.397 -52.701 1.00 71.62 183 LYS A C 1
ATOM 1474 O O . LYS A 1 183 ? 23.903 9.227 -51.504 1.00 71.62 183 LYS A O 1
ATOM 1479 N N . GLN A 1 184 ? 24.273 10.612 -53.230 1.00 61.03 184 GLN A N 1
ATOM 1480 C CA . GLN A 1 184 ? 24.148 11.844 -52.454 1.00 61.03 184 GLN A CA 1
ATOM 1481 C C . GLN A 1 184 ? 22.718 12.037 -51.921 1.00 61.03 184 GLN A C 1
ATOM 1483 O O . GLN A 1 184 ? 22.539 12.404 -50.759 1.00 61.03 184 GLN A O 1
ATOM 1488 N N . ALA A 1 185 ? 21.691 11.730 -52.718 1.00 75.31 185 ALA A N 1
ATOM 1489 C CA . ALA A 1 185 ? 20.297 11.779 -52.278 1.00 75.31 185 ALA A CA 1
ATOM 1490 C C . ALA A 1 185 ? 19.990 10.739 -51.183 1.00 75.31 185 ALA A C 1
ATOM 1492 O O . ALA A 1 185 ? 19.305 11.055 -50.206 1.00 75.31 185 ALA A O 1
ATOM 1493 N N . GLU A 1 186 ? 20.527 9.521 -51.302 1.00 76.12 186 GLU A N 1
ATOM 1494 C CA . GLU A 1 186 ? 20.378 8.479 -50.280 1.00 76.12 186 GLU A CA 1
ATOM 1495 C C . GLU A 1 186 ? 21.065 8.868 -48.961 1.00 76.12 186 GLU A C 1
ATOM 1497 O O . GLU A 1 186 ? 20.467 8.722 -47.892 1.00 76.12 186 GLU A O 1
ATOM 1502 N N . TYR A 1 187 ? 22.274 9.439 -49.028 1.00 74.81 187 TYR A N 1
ATOM 1503 C CA . TYR A 1 187 ? 22.968 9.996 -47.862 1.00 74.81 187 TYR A CA 1
ATOM 1504 C C . TYR A 1 187 ? 22.115 11.060 -47.162 1.00 74.81 187 TYR A C 1
ATOM 1506 O O . TYR A 1 187 ? 21.885 10.979 -45.957 1.00 74.81 187 TYR A O 1
ATOM 1514 N N . MET A 1 188 ? 21.559 12.012 -47.918 1.00 76.75 188 MET A N 1
ATOM 1515 C CA . MET A 1 188 ? 20.709 13.066 -47.355 1.00 76.75 188 MET A CA 1
ATOM 1516 C C . MET A 1 188 ? 19.412 12.518 -46.744 1.00 76.75 188 MET A C 1
ATOM 1518 O O . MET A 1 188 ? 18.923 13.063 -45.753 1.00 76.75 188 MET A O 1
ATOM 1522 N N . ARG A 1 189 ? 18.850 11.431 -47.291 1.00 81.38 189 ARG A N 1
ATOM 1523 C CA . ARG A 1 189 ? 17.686 10.747 -46.706 1.00 81.38 189 ARG A CA 1
ATOM 1524 C C . ARG A 1 189 ? 18.034 10.120 -45.358 1.00 81.38 189 ARG A C 1
ATOM 1526 O O . ARG A 1 189 ? 17.326 10.372 -44.386 1.00 81.38 189 ARG A O 1
ATOM 1533 N N . LYS A 1 190 ? 19.133 9.363 -45.291 1.00 76.62 190 LYS A N 1
ATOM 1534 C CA . LYS A 1 190 ? 19.608 8.747 -44.042 1.00 76.62 190 LYS A CA 1
ATOM 1535 C C . LYS A 1 190 ? 19.963 9.804 -42.998 1.00 76.62 190 LYS A C 1
ATOM 1537 O O . LYS A 1 190 ? 19.614 9.645 -41.836 1.00 76.62 190 LYS A O 1
ATOM 1542 N N . GLN A 1 191 ? 20.550 10.926 -43.415 1.00 66.81 191 GLN A N 1
ATOM 1543 C CA . GLN A 1 191 ? 20.859 12.037 -42.515 1.00 66.81 191 GLN A CA 1
ATOM 1544 C C . GLN A 1 191 ? 19.599 12.634 -41.870 1.00 66.81 191 GLN A C 1
ATOM 1546 O O . GLN A 1 191 ? 19.598 12.927 -40.678 1.00 66.81 191 GLN A O 1
ATOM 1551 N N . LYS A 1 192 ? 18.501 12.779 -42.625 1.00 83.19 192 LYS A N 1
ATOM 1552 C CA . LYS A 1 192 ? 17.212 13.232 -42.068 1.00 83.19 192 LYS A CA 1
ATOM 1553 C C . LYS A 1 192 ? 16.624 12.226 -41.080 1.00 83.19 192 LYS A C 1
ATOM 1555 O O . LYS A 1 192 ? 16.061 12.628 -40.065 1.00 83.19 192 LYS A O 1
ATOM 1560 N N . GLU A 1 193 ? 16.754 10.936 -41.373 1.00 85.38 193 GLU A N 1
ATOM 1561 C CA . GLU A 1 193 ? 16.275 9.865 -40.500 1.00 85.38 193 GLU A CA 1
ATOM 1562 C C . GLU A 1 193 ? 17.047 9.842 -39.174 1.00 85.38 193 GLU A C 1
ATOM 1564 O O . GLU A 1 193 ? 16.417 9.838 -38.117 1.00 85.38 193 GLU A O 1
ATOM 1569 N N . ILE A 1 194 ? 18.379 9.974 -39.218 1.00 80.75 194 ILE A N 1
ATOM 1570 C CA . ILE A 1 194 ? 19.240 10.115 -38.031 1.00 80.75 194 ILE A CA 1
ATOM 1571 C C . ILE A 1 194 ? 18.776 11.287 -37.162 1.00 80.75 194 ILE A C 1
ATOM 1573 O O . ILE A 1 194 ? 18.498 11.090 -35.983 1.00 80.75 194 ILE A O 1
ATOM 1577 N N . VAL A 1 195 ? 18.592 12.475 -37.748 1.00 86.75 195 VAL A N 1
ATOM 1578 C CA . VAL A 1 195 ? 18.135 13.661 -37.000 1.00 86.75 195 VAL A CA 1
ATOM 1579 C C . VAL A 1 195 ? 16.766 13.428 -36.351 1.00 86.75 195 VAL A C 1
ATOM 1581 O O . VAL A 1 195 ? 16.543 13.825 -35.209 1.00 86.75 195 VAL A O 1
ATOM 1584 N N . SER A 1 196 ? 15.839 12.754 -37.039 1.00 80.06 196 SER A N 1
ATOM 1585 C CA . SER A 1 196 ? 14.520 12.445 -36.467 1.00 80.06 196 SER A CA 1
ATOM 1586 C C . SER A 1 196 ? 14.599 11.466 -35.287 1.00 80.06 196 SER A C 1
ATOM 1588 O O . SER A 1 196 ? 13.858 11.597 -34.310 1.00 80.06 196 SER A O 1
ATOM 1590 N N . ILE A 1 197 ? 15.524 10.505 -35.347 1.00 81.81 197 ILE A N 1
ATOM 1591 C CA . ILE A 1 197 ? 15.770 9.539 -34.274 1.00 81.81 197 ILE A CA 1
ATOM 1592 C C . ILE A 1 197 ? 16.421 10.240 -33.076 1.00 81.81 197 ILE A C 1
ATOM 1594 O O . ILE A 1 197 ? 15.978 10.029 -31.948 1.00 81.81 197 ILE A O 1
ATOM 1598 N N . GLU A 1 198 ? 17.395 11.123 -33.307 1.00 76.88 198 GLU A N 1
ATOM 1599 C CA . GLU A 1 198 ? 18.036 11.933 -32.261 1.00 76.88 198 GLU A CA 1
ATOM 1600 C C . GLU A 1 198 ? 17.015 12.803 -31.512 1.00 76.88 198 GLU A C 1
ATOM 1602 O O . GLU A 1 198 ? 16.988 12.809 -30.281 1.00 76.88 198 GLU A O 1
ATOM 1607 N N . GLN A 1 199 ? 16.103 13.461 -32.235 1.00 85.06 199 GLN A N 1
ATOM 1608 C CA . GLN A 1 199 ? 15.023 14.251 -31.631 1.00 85.06 199 GLN A CA 1
ATOM 1609 C C . GLN A 1 199 ? 14.077 13.398 -30.773 1.00 85.06 199 GLN A C 1
ATOM 1611 O O . GLN A 1 199 ? 13.680 13.804 -29.678 1.00 85.06 199 GLN A O 1
ATOM 1616 N N . ASN A 1 200 ? 13.712 12.203 -31.247 1.00 83.31 200 ASN A N 1
ATOM 1617 C CA . ASN A 1 200 ? 12.878 11.280 -30.479 1.00 83.31 200 ASN A CA 1
ATOM 1618 C C . ASN A 1 200 ? 13.601 10.781 -29.219 1.00 83.31 200 ASN A C 1
ATOM 1620 O O . ASN A 1 200 ? 12.990 10.730 -28.152 1.00 83.31 200 ASN A O 1
ATOM 1624 N N . MET A 1 201 ? 14.895 10.466 -29.315 1.00 82.19 201 MET A N 1
ATOM 1625 C CA . MET A 1 201 ? 15.724 10.074 -28.173 1.00 82.19 201 MET A CA 1
ATOM 1626 C C . MET A 1 201 ? 15.803 11.189 -27.123 1.00 82.19 201 MET A C 1
ATOM 1628 O O . MET A 1 201 ? 15.634 10.920 -25.933 1.00 82.19 201 MET A O 1
ATOM 1632 N N . GLU A 1 202 ? 16.000 12.442 -27.544 1.00 84.88 202 GLU A N 1
ATOM 1633 C CA . GLU A 1 202 ? 16.025 13.589 -26.632 1.00 84.88 202 GLU A CA 1
ATOM 1634 C C . GLU A 1 202 ? 14.675 13.781 -25.922 1.00 84.88 202 GLU A C 1
ATOM 1636 O O . GLU A 1 202 ? 14.639 14.058 -24.720 1.00 84.88 202 GLU A O 1
ATOM 1641 N N . ARG A 1 203 ? 13.555 13.575 -26.631 1.00 87.38 203 ARG A N 1
ATOM 1642 C CA . ARG A 1 203 ? 12.213 13.595 -26.028 1.00 87.38 203 ARG A CA 1
ATOM 1643 C C . ARG A 1 203 ? 12.069 12.515 -24.955 1.00 87.38 203 ARG A C 1
ATOM 1645 O O . ARG A 1 203 ? 11.720 12.840 -23.824 1.00 87.38 203 ARG A O 1
ATOM 1652 N N . TYR A 1 204 ? 12.416 11.264 -25.266 1.00 83.31 204 TYR A N 1
ATOM 1653 C CA . TYR A 1 204 ? 12.343 10.169 -24.291 1.00 83.31 204 TYR A CA 1
ATOM 1654 C C . TYR A 1 204 ? 13.244 10.400 -23.071 1.00 83.31 204 TYR A C 1
ATOM 1656 O O . TYR A 1 204 ? 12.869 10.041 -21.955 1.00 83.31 204 TYR A O 1
ATOM 1664 N N . LEU A 1 205 ? 14.409 11.034 -23.246 1.00 86.31 205 LEU A N 1
ATOM 1665 C CA . LEU A 1 205 ? 15.283 11.406 -22.133 1.00 86.31 205 LEU A CA 1
ATOM 1666 C C . LEU A 1 205 ? 14.621 12.441 -21.209 1.00 86.31 205 LEU A C 1
ATOM 1668 O O . LEU A 1 205 ? 14.684 12.293 -19.988 1.00 86.31 205 LEU A O 1
ATOM 1672 N N . LYS A 1 206 ? 13.973 13.467 -21.777 1.00 90.25 206 LYS A N 1
ATOM 1673 C CA . LYS A 1 206 ? 13.236 14.486 -21.008 1.00 90.25 206 LYS A CA 1
ATOM 1674 C C . LYS A 1 206 ? 12.074 13.865 -20.235 1.00 90.25 206 LYS A C 1
ATOM 1676 O O . LYS A 1 206 ? 11.933 14.136 -19.043 1.00 90.25 206 LYS A O 1
ATOM 1681 N N . ASP A 1 207 ? 11.313 12.978 -20.871 1.00 86.88 207 ASP A N 1
ATOM 1682 C CA . ASP A 1 207 ? 10.199 12.272 -20.229 1.00 86.88 207 ASP A CA 1
ATOM 1683 C C . ASP A 1 207 ? 10.694 11.384 -19.074 1.00 86.88 207 ASP A C 1
ATOM 1685 O O . ASP A 1 207 ? 10.148 11.417 -17.969 1.00 86.88 207 ASP A O 1
ATOM 1689 N N . ALA A 1 208 ? 11.796 10.653 -19.277 1.00 84.25 208 ALA A N 1
ATOM 1690 C CA . ALA A 1 208 ? 12.413 9.838 -18.231 1.00 84.25 208 ALA A CA 1
ATOM 1691 C C . ALA A 1 208 ? 12.909 10.681 -17.040 1.00 84.25 208 ALA A C 1
ATOM 1693 O O . ALA A 1 208 ? 12.752 10.286 -15.881 1.00 84.25 208 ALA A O 1
ATOM 1694 N N . GLN A 1 209 ? 13.490 11.857 -17.302 1.00 88.56 209 GLN A N 1
ATOM 1695 C CA . GLN A 1 209 ? 13.905 12.792 -16.253 1.00 88.56 209 GLN A CA 1
ATOM 1696 C C . GLN A 1 209 ? 12.704 13.348 -15.475 1.00 88.56 209 GLN A C 1
ATOM 1698 O O . GLN A 1 209 ? 12.760 13.417 -14.245 1.00 88.56 209 GLN A O 1
ATOM 1703 N N . ALA A 1 210 ? 11.608 13.692 -16.158 1.00 89.25 210 ALA A N 1
ATOM 1704 C CA . ALA A 1 210 ? 10.379 14.163 -15.523 1.00 89.25 210 ALA A CA 1
ATOM 1705 C C . ALA A 1 210 ? 9.769 13.096 -14.597 1.00 89.25 210 ALA A C 1
ATOM 1707 O O . ALA A 1 210 ? 9.502 13.378 -13.425 1.00 89.25 210 ALA A O 1
ATOM 1708 N N . LEU A 1 211 ? 9.655 11.853 -15.077 1.00 90.56 211 LEU A N 1
ATOM 1709 C CA . LEU A 1 211 ? 9.159 10.723 -14.286 1.00 90.56 211 LEU A CA 1
ATOM 1710 C C . LEU A 1 211 ? 10.041 10.444 -13.058 1.00 90.56 211 LEU A C 1
ATOM 1712 O O . LEU A 1 211 ? 9.530 10.203 -11.966 1.00 90.56 211 LEU A O 1
ATOM 1716 N N . SER A 1 212 ? 11.369 10.538 -13.189 1.00 86.88 212 SER A N 1
ATOM 1717 C CA . SER A 1 212 ? 12.302 10.383 -12.060 1.00 86.88 212 SER A CA 1
ATOM 1718 C C . SER A 1 212 ? 12.077 11.432 -10.960 1.00 86.88 212 SER A C 1
ATOM 1720 O O . SER A 1 212 ? 12.085 11.118 -9.763 1.00 86.88 212 SER A O 1
ATOM 1722 N N . LEU A 1 213 ? 11.816 12.686 -11.345 1.00 91.94 213 LEU A N 1
ATOM 1723 C CA . LEU A 1 213 ? 11.490 13.753 -10.396 1.00 91.94 213 LEU A CA 1
ATOM 1724 C C . LEU A 1 213 ? 10.149 13.509 -9.698 1.00 91.94 213 LEU A C 1
ATOM 1726 O O . LEU A 1 213 ? 10.030 13.760 -8.498 1.00 91.94 213 LEU A O 1
ATOM 1730 N N . GLU A 1 214 ? 9.154 13.006 -10.421 1.00 93.25 214 GLU A N 1
ATOM 1731 C CA . GLU A 1 214 ? 7.844 12.676 -9.864 1.00 93.25 214 GLU A CA 1
ATOM 1732 C C . GLU A 1 214 ? 7.917 11.513 -8.870 1.00 93.25 214 GLU A C 1
ATOM 1734 O O . GLU A 1 214 ? 7.433 11.636 -7.743 1.00 93.25 214 GLU A O 1
ATOM 1739 N N . ILE A 1 215 ? 8.653 10.451 -9.209 1.00 90.88 215 ILE A N 1
ATOM 1740 C CA . ILE A 1 215 ? 8.971 9.356 -8.283 1.00 90.88 215 ILE A CA 1
ATOM 1741 C C . ILE A 1 215 ? 9.629 9.902 -7.010 1.00 90.88 215 ILE A C 1
ATOM 1743 O O . ILE A 1 215 ? 9.294 9.484 -5.898 1.00 90.88 215 ILE A O 1
ATOM 1747 N N . ARG A 1 216 ? 10.555 10.861 -7.128 1.00 94.88 216 ARG A N 1
ATOM 1748 C CA . ARG A 1 216 ? 11.212 11.468 -5.961 1.00 94.88 216 ARG A CA 1
ATOM 1749 C C . ARG A 1 216 ? 10.236 12.264 -5.089 1.00 94.88 216 ARG A C 1
ATOM 1751 O O . ARG A 1 216 ? 10.325 12.175 -3.864 1.00 94.88 216 ARG A O 1
ATOM 1758 N N . LYS A 1 217 ? 9.304 13.01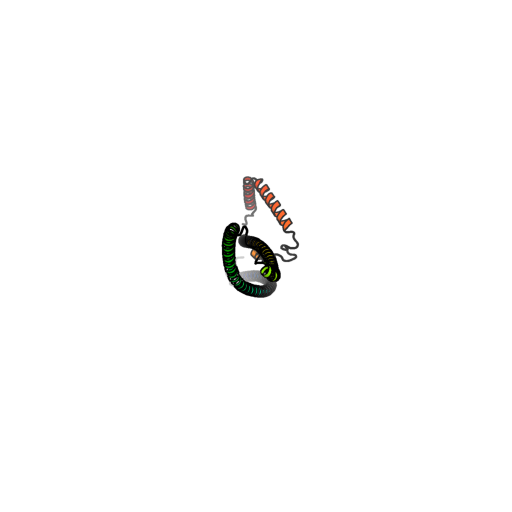0 -5.692 1.00 94.88 217 LYS A N 1
ATOM 1759 C CA . LYS A 1 217 ? 8.252 13.751 -4.971 1.00 94.88 217 LYS A CA 1
ATOM 1760 C C . LYS A 1 217 ? 7.319 12.805 -4.221 1.00 94.88 217 LYS A C 1
ATOM 1762 O O . LYS A 1 217 ? 7.102 12.997 -3.026 1.00 94.88 217 LYS A O 1
ATOM 1767 N N . LEU A 1 218 ? 6.829 11.765 -4.897 1.00 93.44 218 LEU A N 1
ATOM 1768 C CA . LEU A 1 218 ? 5.949 10.762 -4.297 1.00 93.44 218 LEU A CA 1
ATOM 1769 C C . LEU A 1 218 ? 6.636 10.047 -3.131 1.00 93.44 218 LEU A C 1
ATOM 1771 O O . LEU A 1 218 ? 6.045 9.925 -2.065 1.00 93.44 218 LEU A O 1
ATOM 1775 N N . ASN A 1 219 ? 7.913 9.681 -3.273 1.00 93.56 219 ASN A N 1
ATOM 1776 C CA . ASN A 1 219 ? 8.684 9.080 -2.182 1.00 93.56 219 ASN A CA 1
ATOM 1777 C C . ASN A 1 219 ? 8.835 10.002 -0.966 1.00 93.56 219 ASN A C 1
ATOM 1779 O O . ASN A 1 219 ? 8.747 9.542 0.170 1.00 93.56 219 ASN A O 1
ATOM 1783 N N . HIS A 1 220 ? 9.075 11.299 -1.176 1.00 96.31 220 HIS A N 1
ATOM 1784 C CA . HIS A 1 220 ? 9.129 12.246 -0.063 1.00 96.31 220 HIS A CA 1
ATOM 1785 C C . HIS A 1 220 ? 7.761 12.380 0.616 1.00 96.31 220 HIS A C 1
ATOM 1787 O O . HIS A 1 220 ? 7.686 12.384 1.843 1.00 96.31 220 HIS A O 1
ATOM 1793 N N . SER A 1 221 ? 6.683 12.461 -0.168 1.00 94.75 221 SER A N 1
ATOM 1794 C CA . SER A 1 221 ? 5.323 12.530 0.371 1.00 94.75 221 SER A CA 1
ATOM 1795 C C . SER A 1 221 ? 4.962 11.276 1.162 1.00 94.75 221 SER A C 1
ATOM 1797 O O . SER A 1 221 ? 4.380 11.384 2.235 1.00 94.75 221 SER A O 1
ATOM 1799 N N . LEU A 1 222 ? 5.342 10.099 0.668 1.00 93.50 222 LEU A N 1
ATOM 1800 C CA . LEU A 1 222 ? 5.128 8.829 1.349 1.00 93.50 222 LEU A CA 1
ATOM 1801 C C . LEU A 1 222 ? 5.872 8.805 2.687 1.00 93.50 222 LEU A C 1
ATOM 1803 O O . LEU A 1 222 ? 5.259 8.541 3.713 1.00 93.50 222 LEU A O 1
ATOM 1807 N N . LYS A 1 223 ? 7.156 9.183 2.705 1.00 96.31 223 LYS A N 1
ATOM 1808 C CA . LYS A 1 223 ? 7.941 9.257 3.949 1.00 96.31 223 LYS A CA 1
ATOM 1809 C C . LYS A 1 223 ? 7.378 10.258 4.957 1.00 96.31 223 LYS A C 1
ATOM 1811 O O . LYS A 1 223 ? 7.441 10.013 6.159 1.00 96.31 223 LYS A O 1
ATOM 1816 N N . ALA A 1 224 ? 6.851 11.388 4.485 1.00 95.00 224 ALA A N 1
ATOM 1817 C CA . ALA A 1 224 ? 6.182 12.354 5.351 1.00 95.00 224 ALA A CA 1
ATOM 1818 C C . ALA A 1 224 ? 4.921 11.743 5.983 1.00 95.00 224 ALA A C 1
ATOM 1820 O O . ALA A 1 224 ? 4.777 11.787 7.200 1.00 95.00 224 ALA A O 1
ATOM 1821 N N . LEU A 1 225 ? 4.075 11.084 5.184 1.00 93.44 225 LEU A N 1
ATOM 1822 C CA . LEU A 1 225 ? 2.872 10.403 5.671 1.00 93.44 225 LEU A CA 1
ATOM 1823 C C . LEU A 1 225 ? 3.189 9.248 6.632 1.00 93.44 225 LEU A C 1
ATOM 1825 O O . LEU A 1 225 ? 2.500 9.087 7.634 1.00 93.44 225 LEU A O 1
ATOM 1829 N N . GLU A 1 226 ? 4.232 8.459 6.365 1.00 95.00 226 GLU A N 1
ATOM 1830 C CA . GLU A 1 226 ? 4.692 7.397 7.272 1.00 95.00 226 GLU A CA 1
ATOM 1831 C C . GLU A 1 226 ? 5.113 7.963 8.628 1.00 95.00 226 GLU A C 1
ATOM 1833 O O . GLU A 1 226 ? 4.744 7.421 9.673 1.00 95.00 226 GLU A O 1
ATOM 1838 N N . LYS A 1 227 ? 5.855 9.076 8.621 1.00 95.69 227 LYS A N 1
ATOM 1839 C CA . LYS A 1 227 ? 6.258 9.759 9.848 1.00 95.69 227 LYS A CA 1
ATOM 1840 C C . LYS A 1 227 ? 5.048 10.310 10.602 1.00 95.69 227 LYS A C 1
ATOM 1842 O O . LYS A 1 227 ? 4.925 10.048 11.794 1.00 95.69 227 LYS A O 1
ATOM 1847 N N . ASP A 1 228 ? 4.143 11.007 9.919 1.00 94.38 228 ASP A N 1
ATOM 1848 C CA . ASP A 1 228 ? 2.937 11.575 10.532 1.00 94.38 228 ASP A CA 1
ATOM 1849 C C . ASP A 1 228 ? 2.037 10.480 11.122 1.00 94.38 228 ASP A C 1
ATOM 1851 O O . ASP A 1 228 ? 1.457 10.649 12.199 1.00 94.38 228 ASP A O 1
ATOM 1855 N N . MET A 1 229 ? 1.955 9.325 10.457 1.00 91.81 229 MET A N 1
ATOM 1856 C CA . MET A 1 229 ? 1.243 8.150 10.955 1.00 91.81 229 MET A CA 1
ATOM 1857 C C . MET A 1 229 ? 1.904 7.586 12.214 1.00 91.81 229 MET A C 1
ATOM 1859 O O . MET A 1 229 ? 1.208 7.335 13.198 1.00 91.81 229 MET A O 1
ATOM 1863 N N . ALA A 1 230 ? 3.229 7.423 12.214 1.00 94.38 230 ALA A N 1
ATOM 1864 C CA . ALA A 1 230 ? 3.974 6.943 13.375 1.00 94.38 230 ALA A CA 1
ATOM 1865 C C . ALA A 1 230 ? 3.860 7.908 14.570 1.00 94.38 230 ALA A C 1
ATOM 1867 O O . ALA A 1 230 ? 3.624 7.475 15.702 1.00 94.38 230 ALA A O 1
ATOM 1868 N N . ASP A 1 231 ? 3.956 9.217 14.325 1.00 92.50 231 ASP A N 1
ATOM 1869 C CA . ASP A 1 231 ? 3.801 10.257 15.343 1.00 92.50 231 ASP A CA 1
ATOM 1870 C C . ASP A 1 231 ? 2.369 10.270 15.905 1.00 92.50 231 ASP A C 1
ATOM 1872 O O . ASP A 1 231 ? 2.180 10.300 17.125 1.00 92.50 231 ASP A O 1
ATOM 1876 N N . SER A 1 232 ? 1.354 10.153 15.042 1.00 90.19 232 SER A N 1
ATOM 1877 C CA . SER A 1 232 ? -0.058 10.064 15.443 1.00 90.19 232 SER A CA 1
ATOM 1878 C C . SER A 1 232 ? -0.351 8.797 16.247 1.00 90.19 232 SER A C 1
ATOM 1880 O O . SER A 1 232 ? -1.031 8.866 17.270 1.00 90.19 232 SER A O 1
ATOM 1882 N N . GLN A 1 233 ? 0.200 7.649 15.845 1.00 91.88 233 GLN A N 1
ATOM 1883 C CA . GLN A 1 233 ? 0.090 6.390 16.588 1.00 91.88 233 GLN A CA 1
ATOM 1884 C C . GLN A 1 233 ? 0.767 6.478 17.956 1.00 91.88 233 GLN A C 1
ATOM 1886 O O . GLN A 1 233 ? 0.185 6.069 18.961 1.00 91.88 233 GLN A O 1
ATOM 1891 N N . SER A 1 234 ? 1.975 7.040 18.020 1.00 92.75 234 SER A N 1
ATOM 1892 C CA . SER A 1 234 ? 2.689 7.267 19.278 1.00 92.75 234 SER A CA 1
ATOM 1893 C C . SER A 1 234 ? 1.897 8.193 20.201 1.00 92.75 234 SER A C 1
ATOM 1895 O O . SER A 1 234 ? 1.755 7.915 21.394 1.00 92.75 234 SER A O 1
ATOM 1897 N N . ASN A 1 235 ? 1.317 9.265 19.655 1.00 91.69 235 ASN A N 1
ATOM 1898 C CA . ASN A 1 235 ? 0.459 10.170 20.408 1.00 91.69 235 ASN A CA 1
ATOM 1899 C C . ASN A 1 235 ? -0.808 9.465 20.912 1.00 91.69 235 ASN A C 1
ATOM 1901 O O . ASN A 1 235 ? -1.145 9.585 22.086 1.00 91.69 235 ASN A O 1
ATOM 1905 N N . LEU A 1 236 ? -1.458 8.656 20.073 1.00 88.75 236 LEU A N 1
ATOM 1906 C CA . LEU A 1 236 ? -2.620 7.860 20.460 1.00 88.75 236 LEU A CA 1
ATOM 1907 C C . LEU A 1 236 ? -2.277 6.880 21.589 1.00 88.75 236 LEU A C 1
ATOM 1909 O O . LEU A 1 236 ? -2.989 6.837 22.587 1.00 88.75 236 LEU A O 1
ATOM 1913 N N . MET A 1 237 ? -1.150 6.167 21.498 1.00 87.50 237 MET A N 1
ATOM 1914 C CA . MET A 1 237 ? -0.692 5.285 22.576 1.00 87.50 237 MET A CA 1
ATOM 1915 C C . MET A 1 237 ? -0.425 6.046 23.879 1.00 87.50 237 MET A C 1
ATOM 1917 O O . MET A 1 237 ? -0.774 5.560 24.955 1.00 87.50 237 MET A O 1
ATOM 1921 N N . LYS A 1 238 ? 0.173 7.243 23.811 1.00 92.19 238 LYS A N 1
ATOM 1922 C CA . LYS A 1 238 ? 0.355 8.106 24.990 1.00 92.19 238 LYS A CA 1
ATOM 1923 C C . LYS A 1 238 ? -0.993 8.507 25.585 1.00 92.19 238 LYS A C 1
ATOM 1925 O O . LYS A 1 238 ? -1.176 8.397 26.792 1.00 92.19 238 LYS A O 1
ATOM 1930 N N . MET A 1 239 ? -1.940 8.916 24.745 1.00 85.31 239 MET A N 1
ATOM 1931 C CA . MET A 1 239 ? -3.262 9.376 25.162 1.00 85.31 239 MET A CA 1
ATOM 1932 C C . MET A 1 239 ? -4.080 8.243 25.794 1.00 85.31 239 MET A C 1
ATOM 1934 O O . MET A 1 239 ? -4.652 8.440 26.862 1.00 85.31 239 MET A O 1
ATOM 1938 N N . MET A 1 240 ? -4.037 7.035 25.225 1.00 84.44 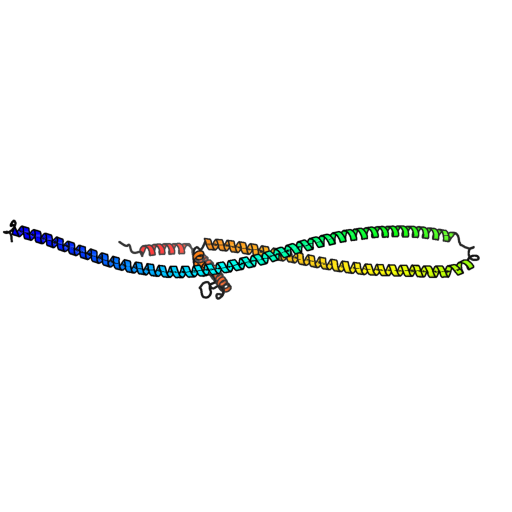240 MET A N 1
ATOM 1939 C CA . MET A 1 240 ? -4.652 5.838 25.813 1.00 84.44 240 MET A CA 1
ATOM 1940 C C . MET A 1 240 ? -4.056 5.488 27.184 1.00 84.44 240 MET A C 1
ATOM 1942 O O . MET A 1 240 ? -4.789 5.133 28.101 1.00 84.44 240 MET A O 1
ATOM 1946 N N . ARG A 1 241 ? -2.735 5.636 27.365 1.00 88.12 241 ARG A N 1
ATOM 1947 C CA . ARG A 1 241 ? -2.081 5.386 28.663 1.00 88.12 241 ARG A CA 1
ATOM 1948 C C . ARG A 1 241 ? -2.416 6.446 29.711 1.00 88.12 241 ARG A C 1
ATOM 1950 O O . ARG A 1 241 ? -2.603 6.110 30.875 1.00 88.12 241 ARG A O 1
ATOM 1957 N N . SER A 1 242 ? -2.439 7.722 29.326 1.00 88.38 242 SER A N 1
ATOM 1958 C CA . SER A 1 242 ? -2.680 8.835 30.254 1.00 88.38 242 SER A CA 1
ATOM 1959 C C . SER A 1 242 ? -4.144 8.968 30.668 1.00 88.38 242 SER A C 1
ATOM 1961 O O . SER A 1 242 ? -4.419 9.476 31.754 1.00 88.38 242 SER A O 1
ATOM 1963 N N . TYR A 1 243 ? -5.078 8.523 29.828 1.00 84.12 243 TYR A N 1
ATOM 1964 C CA . TYR A 1 243 ? -6.508 8.705 30.045 1.00 84.12 243 TYR A CA 1
ATOM 1965 C C . TYR A 1 243 ? -7.245 7.366 30.024 1.00 84.12 243 TYR A C 1
ATOM 1967 O O . TYR A 1 243 ? -7.716 6.897 28.993 1.00 84.12 243 TYR A O 1
ATOM 1975 N N . THR A 1 244 ? -7.411 6.782 31.207 1.00 79.69 244 THR A N 1
ATOM 1976 C CA . THR A 1 244 ? -8.058 5.474 31.406 1.00 79.69 244 THR A CA 1
ATOM 1977 C C . THR A 1 244 ? -9.547 5.444 31.042 1.00 79.69 244 THR A C 1
ATOM 1979 O O . THR A 1 244 ? -10.101 4.368 30.831 1.00 79.69 244 THR A O 1
ATOM 1982 N N . TRP A 1 245 ? -10.203 6.607 30.956 1.00 85.94 245 TRP A N 1
ATOM 1983 C CA . TRP A 1 245 ? -11.594 6.727 30.509 1.00 85.94 245 TRP A CA 1
ATOM 1984 C C . TRP A 1 245 ? -11.742 6.513 28.997 1.00 85.94 245 TRP A C 1
ATOM 1986 O O . TRP A 1 245 ? -12.782 6.030 28.562 1.00 85.94 245 TRP A O 1
ATOM 1996 N N . ILE A 1 246 ? -10.691 6.779 28.206 1.00 83.38 246 ILE A N 1
ATOM 1997 C CA . ILE A 1 246 ? -10.722 6.595 26.748 1.00 83.38 246 ILE A CA 1
ATOM 1998 C C . ILE A 1 246 ? -10.991 5.131 26.410 1.00 83.38 246 ILE A C 1
ATOM 2000 O O . ILE A 1 246 ? -11.820 4.859 25.559 1.00 83.38 246 ILE A O 1
ATOM 2004 N N . GLU A 1 247 ? -10.358 4.180 27.101 1.00 79.25 247 GLU A N 1
ATOM 2005 C CA . GLU A 1 247 ? -10.599 2.744 26.888 1.00 79.25 247 GLU A CA 1
ATOM 2006 C C . GLU A 1 247 ? -12.072 2.359 27.122 1.00 79.25 247 GLU A C 1
ATOM 2008 O O . GLU A 1 247 ? -12.603 1.504 26.424 1.00 79.25 247 GLU A O 1
ATOM 2013 N N . ARG A 1 248 ? -12.744 3.016 28.079 1.00 83.81 248 ARG A N 1
ATOM 2014 C CA . ARG A 1 248 ? -14.140 2.731 28.453 1.00 83.81 248 ARG A CA 1
ATOM 2015 C C . ARG A 1 248 ? -15.155 3.386 27.524 1.00 83.81 248 ARG A C 1
ATOM 2017 O O . ARG A 1 248 ? -16.247 2.859 27.362 1.00 83.81 248 ARG A O 1
ATOM 2024 N N . GLU A 1 249 ? -14.816 4.546 26.971 1.00 84.06 249 GLU A N 1
ATOM 2025 C CA . GLU A 1 249 ? -15.746 5.373 26.193 1.00 84.06 249 GLU A CA 1
ATOM 2026 C C . GLU A 1 249 ? -15.427 5.419 24.692 1.00 84.06 249 GLU A C 1
ATOM 2028 O O . GLU A 1 249 ? -16.189 5.998 23.922 1.00 84.06 249 GLU A O 1
ATOM 2033 N N . LYS A 1 250 ? -14.341 4.773 24.246 1.00 81.88 250 LYS A N 1
ATOM 2034 C CA . LYS A 1 250 ? -13.924 4.705 22.834 1.00 81.88 250 LYS A CA 1
ATOM 2035 C C . LYS A 1 250 ? -15.023 4.189 21.905 1.00 81.88 250 LYS A C 1
ATOM 2037 O O . LYS A 1 250 ? -15.054 4.570 20.740 1.00 81.88 250 LYS A O 1
ATOM 2042 N N . GLU A 1 251 ? -15.912 3.338 22.403 1.00 79.69 251 GLU A N 1
ATOM 2043 C CA . GLU A 1 251 ? -17.026 2.769 21.636 1.00 79.69 251 GLU A CA 1
ATOM 2044 C C . GLU A 1 251 ? -18.069 3.814 21.227 1.00 79.69 251 GLU A C 1
ATOM 2046 O O . GLU A 1 251 ? -18.758 3.635 20.227 1.00 79.69 251 GLU A O 1
ATOM 2051 N N . PHE A 1 252 ? -18.150 4.932 21.951 1.00 80.62 252 PHE A N 1
ATOM 2052 C CA . PHE A 1 252 ? -19.067 6.021 21.632 1.00 80.62 252 PHE A CA 1
ATOM 2053 C C . PHE A 1 252 ? -18.469 7.023 20.634 1.00 80.62 252 PHE A C 1
ATOM 2055 O O . PHE A 1 252 ? -19.181 7.899 20.150 1.00 80.62 252 PHE A O 1
ATOM 2062 N N . PHE A 1 253 ? -17.179 6.913 20.289 1.00 82.31 253 PHE A N 1
ATOM 2063 C CA . PHE A 1 253 ? -16.505 7.869 19.408 1.00 82.31 253 PHE A CA 1
ATOM 2064 C C . PHE A 1 253 ? -17.016 7.784 17.963 1.00 82.31 253 PHE A C 1
ATOM 2066 O O . PHE A 1 253 ? -16.972 6.729 17.338 1.00 82.31 253 PHE A O 1
ATOM 2073 N N . GLY A 1 254 ? -17.444 8.919 17.398 1.00 76.56 254 GLY A N 1
ATOM 2074 C CA . GLY A 1 254 ? -17.894 9.015 16.004 1.00 76.56 254 GLY A CA 1
ATOM 2075 C C . GLY A 1 254 ? -19.312 8.500 15.740 1.00 76.56 254 GLY A C 1
ATOM 2076 O O . GLY A 1 254 ? -19.725 8.443 14.582 1.00 76.56 254 GLY A O 1
ATOM 2077 N N . VAL A 1 255 ? -20.067 8.142 16.782 1.00 81.12 255 VAL A N 1
ATOM 2078 C CA . VAL A 1 255 ? -21.472 7.738 16.656 1.00 81.12 255 VAL A CA 1
ATOM 2079 C C . VAL A 1 255 ? -22.346 8.985 16.469 1.00 81.12 255 VAL A C 1
ATOM 2081 O O . VAL A 1 255 ? -22.286 9.917 17.274 1.00 81.12 255 VAL A O 1
ATOM 2084 N N . LYS A 1 256 ? -23.159 9.006 15.404 1.00 75.94 256 LYS A N 1
ATOM 2085 C CA . LYS A 1 256 ? -24.092 10.108 15.092 1.00 75.94 256 LYS A CA 1
ATOM 2086 C C . LYS A 1 256 ? -25.064 10.350 16.255 1.00 75.94 256 LYS A C 1
ATOM 2088 O O . LYS A 1 256 ? -25.501 9.391 16.883 1.00 75.94 256 LYS A O 1
ATOM 2093 N N . ASP A 1 257 ? -25.377 11.618 16.527 1.00 73.69 257 ASP A N 1
ATOM 2094 C CA . ASP A 1 257 ? -26.222 12.081 17.648 1.00 73.69 257 ASP A CA 1
ATOM 2095 C C . ASP A 1 257 ? -25.701 11.758 19.065 1.00 73.69 257 ASP A C 1
ATOM 2097 O O . ASP A 1 257 ? -26.435 11.870 20.047 1.00 73.69 257 ASP A O 1
ATOM 2101 N N . THR A 1 258 ? -24.417 11.414 19.206 1.00 76.25 258 THR A N 1
ATOM 2102 C CA . THR A 1 258 ? -23.755 11.331 20.518 1.00 76.25 258 THR A CA 1
ATOM 2103 C C . THR A 1 258 ? -22.863 12.544 20.773 1.00 76.25 258 THR A C 1
ATOM 2105 O O . THR A 1 258 ? -22.499 13.288 19.858 1.00 76.25 258 THR A O 1
ATOM 2108 N N . ASP A 1 259 ? -22.438 12.734 22.025 1.00 74.56 259 ASP A N 1
ATOM 2109 C CA . ASP A 1 259 ? -21.502 13.804 22.386 1.00 74.56 259 ASP A CA 1
ATOM 2110 C C . ASP A 1 259 ? -20.160 13.728 21.639 1.00 74.56 259 ASP A C 1
ATOM 2112 O O . ASP A 1 259 ? -19.466 14.746 21.527 1.00 74.56 259 ASP A O 1
ATOM 2116 N N . TYR A 1 260 ? -19.844 12.565 21.068 1.00 75.81 260 TYR A N 1
ATOM 2117 C CA . TYR A 1 260 ? -18.649 12.294 20.280 1.00 75.81 260 TYR A CA 1
ATOM 2118 C C . TYR A 1 260 ? -18.909 12.241 18.763 1.00 75.81 260 TYR A C 1
ATOM 2120 O O . TYR A 1 260 ? -18.099 11.679 18.022 1.00 75.81 260 TYR A O 1
ATOM 2128 N N . ASP A 1 261 ? -20.005 12.832 18.275 1.00 79.81 261 ASP A N 1
ATOM 2129 C CA . ASP A 1 261 ? -20.217 13.034 16.842 1.00 79.81 261 ASP A CA 1
ATOM 2130 C C . ASP A 1 261 ? -19.293 14.139 16.301 1.00 79.81 261 ASP A C 1
ATOM 2132 O O . ASP A 1 261 ? -19.479 15.341 16.510 1.00 79.81 261 ASP A O 1
ATOM 2136 N N . PHE A 1 262 ? -18.265 13.695 15.587 1.00 72.50 262 PHE A N 1
ATOM 2137 C CA . PHE A 1 262 ? -17.249 14.527 14.954 1.00 72.50 262 PHE A CA 1
ATOM 2138 C C . PHE A 1 262 ? -17.700 15.138 13.618 1.00 72.50 262 PHE A C 1
ATOM 2140 O O . PHE A 1 262 ? -17.002 15.997 13.087 1.00 72.50 262 PHE A O 1
ATOM 2147 N N . SER A 1 263 ? -18.841 14.706 13.065 1.00 74.19 263 SER A N 1
ATOM 2148 C CA . SER A 1 263 ? -19.346 15.188 11.770 1.00 74.19 263 SER A CA 1
ATOM 2149 C C . SER A 1 263 ? -20.256 16.409 11.910 1.00 74.19 263 SER A C 1
ATOM 2151 O O . SER A 1 263 ? -20.272 17.264 11.027 1.00 74.19 263 SER A O 1
ATOM 2153 N N . SER A 1 264 ? -21.019 16.497 13.004 1.00 69.25 264 SER A N 1
ATOM 2154 C CA . SER A 1 264 ? -21.937 17.614 13.281 1.00 69.25 264 SER A CA 1
ATOM 2155 C C . SER A 1 264 ? -21.289 18.759 14.070 1.00 69.25 264 SER A C 1
ATOM 2157 O O . SER A 1 264 ? -21.753 19.898 13.996 1.00 69.25 264 SER A O 1
ATOM 2159 N N . LYS A 1 265 ? -20.195 18.492 14.798 1.00 68.50 265 LYS A N 1
ATOM 2160 C CA . LYS A 1 265 ? -19.434 19.500 15.552 1.00 68.50 265 LYS A CA 1
ATOM 2161 C C . LYS A 1 265 ? -18.242 20.010 14.736 1.00 68.50 265 LYS A C 1
ATOM 2163 O O . LYS A 1 265 ? -17.409 19.233 14.284 1.00 68.50 265 LYS A O 1
ATOM 2168 N N . ASP A 1 266 ? -18.112 21.331 14.603 1.00 75.69 266 ASP A N 1
ATOM 2169 C CA . ASP A 1 266 ? -16.973 21.980 13.935 1.00 75.69 266 ASP A CA 1
ATOM 2170 C C . ASP A 1 266 ? -15.691 21.870 14.788 1.00 75.69 266 ASP A C 1
ATOM 2172 O O . ASP A 1 266 ? -15.387 22.714 15.641 1.00 75.69 266 ASP A O 1
ATOM 2176 N N . ILE A 1 267 ? -14.948 20.780 14.577 1.00 72.12 267 ILE A N 1
ATOM 2177 C CA . ILE A 1 267 ? -13.676 20.477 15.246 1.00 72.12 267 ILE A CA 1
ATOM 2178 C C . ILE A 1 267 ? -12.651 21.615 15.073 1.00 72.12 267 ILE A C 1
ATOM 2180 O O . ILE A 1 267 ? -12.049 21.995 16.082 1.00 72.12 267 ILE A O 1
ATOM 2184 N N . PRO A 1 268 ? -12.450 22.209 13.876 1.00 79.75 268 PRO A N 1
ATOM 2185 C CA . PRO A 1 268 ? -11.586 23.379 13.702 1.00 79.75 268 PRO A CA 1
ATOM 2186 C C . PRO A 1 268 ? -11.906 24.548 14.644 1.00 79.75 268 PRO A C 1
ATOM 2188 O O . PRO A 1 268 ? -11.009 25.076 15.312 1.00 79.75 268 PRO A O 1
ATOM 2191 N N . SER A 1 269 ? -13.178 24.942 14.750 1.00 80.50 269 SER A N 1
ATOM 2192 C CA . SER A 1 269 ? -13.580 26.040 15.641 1.00 80.50 269 SER A CA 1
ATOM 2193 C C . SER A 1 269 ? -13.431 25.673 17.118 1.00 80.50 269 SER A C 1
ATOM 2195 O O . SER A 1 269 ? -12.998 26.506 17.921 1.00 80.50 269 SER A O 1
ATOM 2197 N N . ALA A 1 270 ? -13.712 24.420 17.485 1.00 79.50 270 ALA A N 1
ATOM 2198 C CA . ALA A 1 270 ? -13.488 23.916 18.837 1.00 79.50 270 ALA A CA 1
ATOM 2199 C C . ALA A 1 270 ? -11.992 23.890 19.208 1.00 79.50 270 ALA A C 1
ATOM 2201 O O . ALA A 1 270 ? -11.627 24.302 20.310 1.00 79.50 270 ALA A O 1
ATOM 2202 N N . GLN A 1 271 ? -11.110 23.489 18.285 1.00 81.25 271 GLN A N 1
ATOM 2203 C CA . GLN A 1 271 ? -9.656 23.520 18.471 1.00 81.25 271 GLN A CA 1
ATOM 2204 C C . GLN A 1 271 ? -9.127 24.944 18.637 1.00 81.25 271 GLN A C 1
ATOM 2206 O O . GLN A 1 271 ? -8.307 25.194 19.525 1.00 81.25 271 GLN A O 1
ATOM 2211 N N . LYS A 1 272 ? -9.608 25.890 17.822 1.00 87.38 272 LYS A N 1
ATOM 2212 C CA . LYS A 1 272 ? -9.252 27.306 17.958 1.00 87.38 272 LYS A CA 1
ATOM 2213 C C . LYS A 1 272 ? -9.661 27.837 19.332 1.00 87.38 272 LYS A C 1
ATOM 2215 O O . LYS A 1 272 ? -8.830 28.390 20.045 1.00 87.38 272 LYS A O 1
ATOM 2220 N N . ARG A 1 273 ? -10.898 27.563 19.756 1.00 87.12 273 ARG A N 1
ATOM 2221 C CA . ARG A 1 273 ? -11.406 27.973 21.072 1.00 87.12 273 ARG A CA 1
ATOM 2222 C C . ARG A 1 273 ? -10.647 27.321 22.229 1.00 87.12 273 ARG A C 1
ATOM 2224 O O . ARG A 1 273 ? -10.368 27.992 23.218 1.00 87.12 273 ARG A O 1
ATOM 2231 N N . LEU A 1 274 ? -10.272 26.048 22.105 1.00 86.69 274 LEU A N 1
ATOM 2232 C CA . LEU A 1 274 ? -9.431 25.358 23.085 1.00 86.69 274 LEU A CA 1
ATOM 2233 C C . LEU A 1 274 ? -8.052 26.017 23.192 1.00 86.69 274 LEU A C 1
ATOM 2235 O O . LEU A 1 274 ? -7.565 26.224 24.301 1.00 86.69 274 LEU A O 1
ATOM 2239 N N . LYS A 1 275 ? -7.433 26.368 22.059 1.00 89.06 275 LYS A N 1
ATOM 2240 C CA . LYS A 1 275 ? -6.140 27.060 22.023 1.00 89.06 275 LYS A CA 1
ATOM 2241 C C . LYS A 1 275 ? -6.228 28.433 22.686 1.00 89.06 275 LYS A C 1
ATOM 2243 O O . LYS A 1 275 ? -5.399 28.729 23.544 1.00 89.06 275 LYS A O 1
ATOM 2248 N N . ASP A 1 276 ? -7.251 29.216 22.356 1.00 89.38 276 ASP A N 1
ATOM 2249 C CA . ASP A 1 276 ? -7.475 30.542 22.937 1.00 89.38 276 ASP A CA 1
ATOM 2250 C C . ASP A 1 276 ? -7.696 30.441 24.459 1.00 89.38 276 ASP A C 1
ATOM 2252 O O . ASP A 1 276 ? -7.028 31.123 25.240 1.00 89.38 276 ASP A O 1
ATOM 2256 N N . LEU A 1 277 ? -8.533 29.501 24.915 1.00 88.81 277 LEU A N 1
ATOM 2257 C CA . LEU A 1 277 ? -8.750 29.235 26.342 1.00 88.81 277 LEU A CA 1
ATOM 2258 C C . LEU A 1 277 ? -7.487 28.739 27.054 1.00 88.81 277 LEU A C 1
ATOM 2260 O O . LEU A 1 277 ? -7.250 29.132 28.191 1.00 88.81 277 LEU A O 1
ATOM 2264 N N . LYS A 1 278 ? -6.653 27.920 26.404 1.00 88.25 278 LYS A N 1
ATOM 2265 C CA . LYS A 1 278 ? -5.365 27.466 26.950 1.00 88.25 278 LYS A CA 1
ATOM 2266 C C . LYS A 1 278 ? -4.401 28.638 27.119 1.00 88.25 278 LYS A C 1
ATOM 2268 O O . LYS A 1 278 ? -3.808 28.797 28.182 1.00 88.25 278 LYS A O 1
ATOM 2273 N N . THR A 1 279 ? -4.289 29.499 26.104 1.00 88.94 279 THR A N 1
ATOM 2274 C CA . THR A 1 279 ? -3.463 30.710 26.196 1.00 88.94 279 THR A CA 1
ATOM 2275 C C . THR A 1 279 ? -3.954 31.644 27.293 1.00 88.94 279 THR A C 1
ATOM 2277 O O . THR A 1 279 ? -3.142 32.242 28.002 1.00 88.94 279 THR A O 1
ATOM 2280 N N . GLU A 1 280 ? -5.270 31.709 27.491 1.00 87.31 280 GLU A N 1
ATOM 2281 C CA . GLU A 1 280 ? -5.879 32.533 28.522 1.00 87.31 280 GLU A CA 1
ATOM 2282 C C . GLU A 1 280 ? -5.723 31.932 29.921 1.00 87.31 280 GLU A C 1
ATOM 2284 O O . GLU A 1 280 ? -5.391 32.652 30.863 1.00 87.31 280 GLU A O 1
ATOM 2289 N N . GLN A 1 281 ? -5.830 30.610 30.050 1.00 84.94 281 GLN A N 1
ATOM 2290 C CA . GLN A 1 281 ? -5.499 29.865 31.261 1.00 84.94 281 GLN A CA 1
ATOM 2291 C C . GLN A 1 281 ? -4.036 30.084 31.653 1.00 84.94 281 GLN A C 1
ATOM 2293 O O . GLN A 1 281 ? -3.757 30.376 32.814 1.00 84.94 281 GLN A O 1
ATOM 2298 N N . ASP A 1 282 ? -3.098 30.010 30.710 1.00 82.62 282 ASP A N 1
ATOM 2299 C CA . ASP A 1 282 ? -1.678 30.249 30.975 1.00 82.62 282 ASP A CA 1
ATOM 2300 C C . ASP A 1 282 ? -1.409 31.713 31.340 1.00 82.62 282 ASP A C 1
ATOM 2302 O O . ASP A 1 282 ? -0.614 32.008 32.236 1.00 82.62 282 ASP A O 1
ATOM 2306 N N . ARG A 1 283 ? -2.095 32.657 30.684 1.00 86.06 283 ARG A N 1
ATOM 2307 C CA . ARG A 1 283 ? -2.024 34.085 31.018 1.00 86.06 283 ARG A CA 1
ATOM 2308 C C . ARG A 1 283 ? -2.536 34.347 32.434 1.00 86.06 283 ARG A C 1
ATOM 2310 O O . ARG A 1 283 ? -1.882 35.070 33.181 1.00 86.06 283 ARG A O 1
ATOM 2317 N N . LEU A 1 284 ? -3.667 33.757 32.816 1.00 80.12 284 LEU A N 1
ATOM 2318 C CA . LEU A 1 284 ? -4.229 33.861 34.163 1.00 80.12 284 LEU A CA 1
ATOM 2319 C C . LEU A 1 284 ? -3.348 33.148 35.194 1.00 80.12 284 LEU A C 1
ATOM 2321 O O . LEU A 1 284 ? -3.080 33.712 36.245 1.00 80.12 284 LEU A O 1
ATOM 2325 N N . THR A 1 285 ? -2.792 31.982 34.868 1.00 75.81 285 THR A N 1
ATOM 2326 C CA . THR A 1 285 ? -1.851 31.244 35.729 1.00 75.81 285 THR A CA 1
ATOM 2327 C C . THR A 1 285 ? -0.570 32.039 35.989 1.00 75.81 285 THR A C 1
ATOM 2329 O O . THR A 1 285 ? -0.008 31.966 37.080 1.00 75.81 285 THR A O 1
ATOM 2332 N N . ARG A 1 286 ? -0.110 32.835 35.013 1.00 78.94 286 ARG A N 1
ATOM 2333 C CA . ARG A 1 286 ? 1.001 33.787 35.190 1.00 78.94 286 ARG A CA 1
ATOM 2334 C C . ARG A 1 286 ? 0.616 35.009 36.034 1.00 78.94 286 ARG A C 1
ATOM 2336 O O . ARG A 1 286 ? 1.485 35.567 36.693 1.00 78.94 286 ARG A O 1
ATOM 2343 N N . LYS A 1 287 ? -0.655 35.426 36.012 1.00 75.69 287 LYS A N 1
ATOM 2344 C CA . LYS A 1 287 ? -1.180 36.568 36.787 1.00 75.69 287 LYS A CA 1
ATOM 2345 C C . LYS A 1 287 ? -1.595 36.207 38.215 1.00 75.69 287 LYS A C 1
ATOM 2347 O O . LYS A 1 287 ? -1.617 37.082 39.074 1.00 75.69 287 LYS A O 1
ATOM 2352 N N . ILE A 1 288 ? -1.924 34.945 38.479 1.00 67.06 288 ILE A N 1
ATOM 2353 C CA . ILE A 1 288 ? -2.240 34.444 39.816 1.00 67.06 288 ILE A CA 1
ATOM 2354 C C . ILE A 1 288 ? -0.935 34.302 40.601 1.00 67.06 288 ILE A C 1
ATOM 2356 O O . ILE A 1 288 ? -0.030 33.556 40.221 1.00 67.06 288 ILE A O 1
ATOM 2360 N N . ASN A 1 289 ? -0.841 35.006 41.728 1.00 66.06 289 ASN A N 1
ATOM 2361 C CA . ASN A 1 289 ? 0.296 34.890 42.628 1.00 66.06 289 ASN A CA 1
ATOM 2362 C C . ASN A 1 289 ? 0.249 33.510 43.307 1.00 66.06 289 ASN A C 1
ATOM 2364 O O . ASN A 1 289 ? -0.557 33.274 44.208 1.00 66.06 289 ASN A O 1
ATOM 2368 N N . LYS A 1 290 ? 1.089 32.576 42.841 1.00 68.81 290 LYS A N 1
ATOM 2369 C CA . LYS A 1 290 ? 1.068 31.156 43.246 1.00 68.81 290 LYS A CA 1
ATOM 2370 C C . LYS A 1 290 ? 1.164 30.951 44.764 1.00 68.81 290 LYS A C 1
ATOM 2372 O O . LYS A 1 290 ? 0.650 29.960 45.272 1.00 68.81 290 LYS A O 1
ATOM 2377 N N . LYS A 1 291 ? 1.763 31.909 45.482 1.00 61.81 291 LYS A N 1
ATOM 2378 C CA . LYS A 1 291 ? 1.868 31.926 46.948 1.00 61.81 291 LYS A CA 1
ATOM 2379 C C . LYS A 1 291 ? 0.500 32.095 47.631 1.00 61.81 291 LYS A C 1
ATOM 2381 O O . LYS A 1 291 ? 0.160 31.318 48.512 1.00 61.81 291 LYS A O 1
ATOM 2386 N N . VAL A 1 292 ? -0.319 33.030 47.140 1.00 65.06 292 VAL A N 1
ATOM 2387 C CA . VAL A 1 292 ? -1.663 33.334 47.672 1.00 65.06 292 VAL A CA 1
ATOM 2388 C C . VAL A 1 292 ? -2.659 32.216 47.343 1.00 65.06 292 VAL A C 1
ATOM 2390 O O . VAL A 1 292 ? -3.518 31.894 48.156 1.00 65.06 292 VAL A O 1
ATOM 2393 N N . MET A 1 293 ? -2.513 31.557 46.186 1.00 66.12 293 MET A N 1
ATOM 2394 C CA . MET A 1 293 ? -3.315 30.370 45.847 1.00 66.12 293 MET A CA 1
ATOM 2395 C C . MET A 1 293 ? -3.013 29.186 46.780 1.00 66.12 293 MET A C 1
ATOM 2397 O O . MET A 1 293 ? -3.922 28.456 47.162 1.00 66.12 293 MET A O 1
ATOM 2401 N N . GLY A 1 294 ? -1.747 29.011 47.179 1.00 67.19 294 GLY A N 1
ATOM 2402 C CA . GLY A 1 294 ? -1.354 28.014 48.178 1.00 67.19 294 GLY A CA 1
ATOM 2403 C C . GLY A 1 294 ? -1.982 28.279 49.549 1.00 67.19 294 GLY A C 1
ATOM 2404 O O . GLY A 1 294 ? -2.539 27.362 50.147 1.00 67.19 294 GLY A O 1
ATOM 2405 N N . GLU A 1 295 ? -1.966 29.532 50.009 1.00 69.06 295 GLU A N 1
ATOM 2406 C CA . GLU A 1 295 ? -2.573 29.940 51.287 1.00 69.06 295 GLU A CA 1
ATOM 2407 C C . GLU A 1 295 ? -4.106 29.809 51.283 1.00 69.06 295 GLU A C 1
ATOM 2409 O O . GLU A 1 295 ? -4.679 29.296 52.243 1.00 69.06 295 GLU A O 1
ATOM 2414 N N . LEU A 1 296 ? -4.778 30.168 50.182 1.00 66.25 296 LEU A N 1
ATOM 2415 C CA . LEU A 1 296 ? -6.222 29.957 50.004 1.00 66.25 296 LEU A CA 1
ATOM 2416 C C . LEU A 1 296 ? -6.600 28.472 49.972 1.00 66.25 296 LEU A C 1
ATOM 2418 O O . LEU A 1 296 ? -7.607 28.084 50.560 1.00 66.25 296 LEU A O 1
ATOM 2422 N N . CYS A 1 297 ? -5.803 27.633 49.305 1.00 62.91 297 CYS A N 1
ATOM 2423 C CA . CYS A 1 297 ? -6.070 26.199 49.203 1.00 62.91 297 CYS A CA 1
ATOM 2424 C C . CYS A 1 297 ? -5.854 25.487 50.550 1.00 62.91 297 CYS A C 1
ATOM 2426 O O . CYS A 1 297 ? -6.672 24.657 50.943 1.00 62.91 297 CYS A O 1
ATOM 2428 N N . LEU A 1 298 ? -4.813 25.867 51.303 1.00 69.56 298 LEU A N 1
ATOM 2429 C CA . LEU A 1 298 ? -4.601 25.414 52.683 1.00 69.56 298 LEU A CA 1
ATOM 2430 C C . LEU A 1 298 ? -5.734 25.879 53.606 1.00 69.56 298 LEU A C 1
ATOM 2432 O O . LEU A 1 298 ? -6.253 25.077 54.379 1.00 69.56 298 LEU A O 1
ATOM 2436 N N . GLY A 1 299 ? -6.171 27.135 53.483 1.00 69.94 299 GLY A N 1
ATOM 2437 C CA . GLY A 1 299 ? -7.307 27.672 54.233 1.00 69.94 299 GLY A CA 1
ATOM 2438 C C . GLY A 1 299 ? -8.617 26.935 53.941 1.00 69.94 299 GLY A C 1
ATOM 2439 O O . GLY A 1 299 ? -9.332 26.574 54.871 1.00 69.94 299 GLY A O 1
ATOM 2440 N N . LEU A 1 300 ? -8.903 26.630 52.671 1.00 70.50 300 LEU A N 1
ATOM 2441 C CA . LEU A 1 300 ? -10.049 25.809 52.261 1.00 70.50 300 LEU A CA 1
ATOM 2442 C C . LEU A 1 300 ? -9.949 24.376 52.787 1.00 70.50 300 LEU A C 1
ATOM 2444 O O . LEU A 1 300 ? -10.949 23.830 53.241 1.00 70.50 300 LEU A O 1
ATOM 2448 N N . HIS A 1 301 ? -8.759 23.773 52.764 1.00 69.06 301 HIS A N 1
ATOM 2449 C CA . HIS A 1 301 ? -8.551 22.429 53.299 1.00 69.06 301 HIS A CA 1
ATOM 2450 C C . HIS A 1 301 ? -8.809 22.386 54.809 1.00 69.06 301 HIS A C 1
ATOM 2452 O O . HIS A 1 301 ? -9.518 21.503 55.280 1.00 69.06 301 HIS A O 1
ATOM 2458 N N . ILE A 1 302 ? -8.312 23.379 55.554 1.00 68.81 302 ILE A N 1
ATOM 2459 C CA . ILE A 1 302 ? -8.567 23.538 56.992 1.00 68.81 302 ILE A CA 1
ATOM 2460 C C . ILE A 1 302 ? -10.058 23.800 57.252 1.00 68.81 302 ILE A C 1
ATOM 2462 O O . ILE A 1 302 ? -10.647 23.161 58.116 1.00 68.81 302 ILE A O 1
ATOM 2466 N N . TYR A 1 303 ? -10.701 24.671 56.474 1.00 68.94 303 TYR A N 1
ATOM 2467 C CA . TYR A 1 303 ? -12.124 24.991 56.607 1.00 68.94 303 TYR A CA 1
ATOM 2468 C C . TYR A 1 303 ? -13.028 23.776 56.342 1.00 68.94 303 TYR A C 1
ATOM 2470 O O . TYR A 1 303 ? -13.945 23.502 57.113 1.00 68.94 303 TYR A O 1
ATOM 2478 N N . ILE A 1 304 ? -12.725 22.985 55.309 1.00 69.69 304 ILE A N 1
ATOM 2479 C CA . ILE A 1 304 ? -13.409 21.716 55.020 1.00 69.69 304 ILE A CA 1
ATOM 2480 C C . ILE A 1 304 ? -13.164 20.695 56.141 1.00 69.69 304 ILE A C 1
ATOM 2482 O O . ILE A 1 304 ? -14.064 19.930 56.480 1.00 69.69 304 ILE A O 1
ATOM 2486 N N . HIS A 1 305 ? -11.972 20.685 56.740 1.00 66.06 305 HIS A N 1
ATOM 2487 C CA . HIS A 1 305 ? -11.644 19.792 57.852 1.00 66.06 305 HIS A CA 1
ATOM 2488 C C . HIS A 1 305 ? -12.343 20.185 59.166 1.00 66.06 305 HIS A C 1
ATOM 2490 O O . HIS A 1 305 ? -12.636 19.306 59.971 1.00 66.06 305 HIS A O 1
ATOM 2496 N N . ILE A 1 306 ? -12.640 21.475 59.364 1.00 68.19 306 ILE A N 1
ATOM 2497 C CA . ILE A 1 306 ? -13.419 22.007 60.497 1.00 68.19 306 ILE A CA 1
ATOM 2498 C C . ILE A 1 306 ? -14.929 21.782 60.295 1.00 68.19 306 ILE A C 1
ATOM 2500 O O . ILE A 1 306 ? -15.654 21.575 61.263 1.00 68.19 306 ILE A O 1
ATOM 2504 N N . LEU A 1 307 ? -15.412 21.796 59.048 1.00 65.81 307 LEU A N 1
ATOM 2505 C CA . LEU A 1 307 ? -16.825 21.585 58.707 1.00 65.81 307 LEU A CA 1
ATOM 2506 C C . LEU A 1 307 ? -17.241 20.115 58.580 1.00 65.81 307 LEU A C 1
ATOM 2508 O O . LEU A 1 307 ? -18.436 19.847 58.460 1.00 65.81 307 LEU A O 1
ATOM 2512 N N . LYS A 1 308 ? -16.305 19.157 58.597 1.00 56.41 308 LYS A N 1
ATOM 2513 C CA . LYS A 1 308 ? -16.663 17.741 58.745 1.00 56.41 308 LYS A CA 1
ATOM 2514 C C . LYS A 1 308 ? -17.153 17.522 60.182 1.00 56.41 308 LYS A C 1
ATOM 2516 O O . LYS A 1 308 ? -16.349 17.664 61.101 1.00 56.41 308 LYS A O 1
ATOM 2521 N N . PRO A 1 309 ? -18.436 17.181 60.401 1.00 52.06 309 PRO A N 1
ATOM 2522 C CA . PRO A 1 309 ? -18.926 16.926 61.742 1.00 52.06 309 PRO A CA 1
ATOM 2523 C C . PRO A 1 309 ? -18.213 15.697 62.303 1.00 52.06 309 PRO A C 1
ATOM 2525 O O . PRO A 1 309 ? -18.174 14.644 61.664 1.00 52.06 309 PRO A O 1
ATOM 2528 N N . SER A 1 310 ? -17.637 15.848 63.493 1.00 50.28 310 SER A N 1
ATOM 2529 C CA . SER A 1 310 ? -17.146 14.740 64.303 1.00 50.28 310 SER A CA 1
ATOM 2530 C C . SER A 1 310 ? -18.323 13.817 64.607 1.00 50.28 310 SER A C 1
ATOM 2532 O O . SER A 1 310 ? -19.128 14.100 65.492 1.00 50.28 310 SER A O 1
ATOM 2534 N N . HIS A 1 311 ? -18.454 12.740 63.835 1.00 45.53 311 HIS A N 1
ATOM 2535 C CA . HIS A 1 311 ? -19.303 11.620 64.206 1.00 45.53 311 HIS A CA 1
ATOM 2536 C C . HIS A 1 311 ? -18.700 10.982 65.463 1.00 45.53 311 HIS A C 1
ATOM 2538 O O . HIS A 1 311 ? -17.638 10.362 65.399 1.00 45.53 311 HIS A O 1
ATOM 2544 N N . ILE A 1 312 ? -19.353 11.249 66.597 1.00 40.94 312 ILE A N 1
ATOM 2545 C CA . ILE A 1 312 ? -19.373 10.379 67.779 1.00 40.94 312 ILE A CA 1
ATOM 2546 C C . ILE A 1 312 ? -20.125 9.104 67.399 1.00 40.94 312 ILE A C 1
ATOM 2548 O O . ILE A 1 312 ? -21.138 9.235 66.670 1.00 40.94 312 ILE A O 1
#

Secondary structure (DSSP, 8-state):
--S-TT-HHHHHHHHHHHHHHHHHHHHHHHHHHHHHHHHHHHHHHHHHHHHHHHHHHHHHHHHHHHHHHHHHHHHHHHHHHHHHHHHHHHHHHHHHHHHHHHHHHHHHHHHHHHHHHHHHHHHHHHHHHHHHHHHHHHHHHHHHHHHHH-SSS-SSS-HHHHHHHHHHHHHHHHHHHHHHHHHHHHHHHHHHHHHHHHHHHHHHHHHHHHHHHHHHHHHHHHHHHHHHHHHHHHHHHHHHHH-HHHHHHGGGTT-TTSTT-TTTS-HHHHHHHHHHHHHHHHHHHHHS-HHHHHHHHHHHHHHHHHHS----

Foldseek 3Di:
DPPCPPDPVVVVVVVVVVVVVVVVVVVVVVVVVVVVVVVVVVVVVVVVVVVVVVVVVVVVVVVVVVVVVVVVVVVVVVVVVVVVVVVVVVVVVVVVVVVVVVVVVVVVVVVVVVVVVVVVVVVVVVVVVVVVVVVVVVVVVVVVVVVVPDPDDDDPPCPVVCVVVVVVVVVVVVVVVVVVVVVVVVVVVVVVVVVVVVVVVVVVVVVVVVVVVVVVVVVVVVVVVVVVVVVVVVVVVVCVVVDVVCVVCVVVACDPPDPNNPPPDDPVVVVVVVVVVVVVVVVVVVVDPVVVVVVVVVVVVVVVVVPPDPDD

pLDDT: mean 80.47, std 13.5, range [40.94, 97.06]

Radius of gyration: 58.09 Å; chains: 1; bounding box: 106×61×193 Å